Protein AF-A0A966SWI1-F1 (afdb_monomer_lite)

Secondary structure (DSSP, 8-state):
-HHHHS-SSTTHHHHHHHHHHHHHHHHHH--EEEEEEEEE---TT-SS-SEEEEEEEETTS-EEEEEEE--SSPPPP----EEEE-SSEEEEEEPTTSTT-EEEEEEETT--EEEEEEEEPTT-TT-SSHHHHHHHHHHHHHHT---SS-HHHHHHHHHHHHHHHHHHHHTS-EEHHHH-SS---SSPPPPP--TTSSSSSTTEEEEEE--

pLDDT: mean 85.42, std 14.5, range [45.06, 98.56]

Structure (mmCIF, N/CA/C/O backbone):
data_AF-A0A966SWI1-F1
#
_entry.id   AF-A0A966SWI1-F1
#
loop_
_atom_site.group_PDB
_atom_site.id
_atom_site.type_symbol
_atom_site.label_atom_id
_atom_site.label_alt_id
_atom_site.label_comp_id
_atom_site.label_asym_id
_atom_site.label_entity_id
_atom_site.label_seq_id
_atom_site.pdbx_PDB_ins_code
_atom_site.Cartn_x
_atom_site.Cartn_y
_atom_site.Cartn_z
_atom_site.occupancy
_atom_site.B_iso_or_equiv
_atom_site.auth_seq_id
_atom_site.auth_comp_id
_atom_site.auth_asym_id
_atom_site.auth_atom_id
_atom_site.pdbx_PDB_model_num
ATOM 1 N N . THR A 1 1 ? 19.853 1.566 0.593 1.00 66.88 1 THR A N 1
ATOM 2 C CA . THR A 1 1 ? 20.837 0.777 1.381 1.00 66.88 1 THR A CA 1
ATOM 3 C C . THR A 1 1 ? 21.158 -0.497 0.617 1.00 66.88 1 THR A C 1
ATOM 5 O O . THR A 1 1 ? 20.241 -1.017 -0.008 1.00 66.88 1 THR A O 1
ATOM 8 N N . PRO A 1 2 ? 22.396 -1.029 0.652 1.00 79.38 2 PRO A N 1
ATOM 9 C CA . PRO A 1 2 ? 22.799 -2.150 -0.213 1.00 79.38 2 PRO A CA 1
ATOM 10 C C . PRO A 1 2 ? 21.894 -3.391 -0.132 1.00 79.38 2 PRO A C 1
ATOM 12 O O . PRO A 1 2 ? 21.546 -3.964 -1.158 1.00 79.38 2 PRO A O 1
ATOM 15 N N . TRP A 1 3 ? 21.415 -3.744 1.066 1.00 80.50 3 TRP A N 1
ATOM 16 C CA . TRP A 1 3 ? 20.524 -4.896 1.269 1.00 80.50 3 TRP A CA 1
ATOM 17 C C . TRP A 1 3 ? 19.149 -4.770 0.583 1.00 80.50 3 TRP A C 1
ATOM 19 O O . TRP A 1 3 ? 18.500 -5.781 0.343 1.00 80.50 3 TRP A O 1
ATOM 29 N N . ARG A 1 4 ? 18.697 -3.550 0.252 1.00 79.00 4 ARG A N 1
ATOM 30 C CA . ARG A 1 4 ? 17.456 -3.317 -0.516 1.00 79.00 4 ARG A CA 1
ATOM 31 C C . ARG A 1 4 ? 17.665 -3.471 -2.017 1.00 79.00 4 ARG A C 1
ATOM 33 O O . ARG A 1 4 ? 16.735 -3.823 -2.732 1.00 79.00 4 ARG A O 1
ATOM 40 N N . HIS A 1 5 ? 18.881 -3.182 -2.482 1.00 83.38 5 HIS A N 1
ATOM 41 C CA . HIS A 1 5 ? 19.238 -3.294 -3.892 1.00 83.38 5 HIS A CA 1
ATOM 42 C C . HIS A 1 5 ? 19.501 -4.755 -4.253 1.00 83.38 5 HIS A C 1
ATOM 44 O O . HIS A 1 5 ? 19.150 -5.176 -5.342 1.00 83.38 5 HIS A O 1
ATOM 50 N N . GLN A 1 6 ? 20.058 -5.543 -3.332 1.00 87.88 6 GLN A N 1
ATOM 51 C CA . GLN A 1 6 ? 20.309 -6.975 -3.506 1.00 87.88 6 GLN A CA 1
ATOM 52 C C . GLN A 1 6 ? 19.567 -7.764 -2.413 1.00 87.88 6 GLN A C 1
ATOM 54 O O . GLN A 1 6 ? 20.184 -8.203 -1.438 1.00 87.88 6 GLN A O 1
ATOM 59 N N . PRO A 1 7 ? 18.229 -7.868 -2.506 1.00 85.56 7 PRO A N 1
ATOM 60 C CA . PRO A 1 7 ? 17.412 -8.451 -1.452 1.00 85.56 7 PRO A CA 1
ATOM 61 C C . PRO A 1 7 ? 17.544 -9.977 -1.419 1.00 85.56 7 PRO A C 1
ATOM 63 O O . PRO A 1 7 ? 17.474 -10.648 -2.443 1.00 85.56 7 PRO A O 1
ATOM 66 N N . GLY A 1 8 ? 17.635 -10.545 -0.215 1.00 87.38 8 GLY A N 1
ATOM 67 C CA . GLY A 1 8 ? 17.524 -11.994 0.008 1.00 87.38 8 GLY A CA 1
ATOM 68 C C . GLY A 1 8 ? 16.079 -12.515 0.011 1.00 87.38 8 GLY A C 1
ATOM 69 O O . GLY A 1 8 ? 15.831 -13.620 0.482 1.00 87.38 8 GLY A O 1
ATOM 70 N N . TYR A 1 9 ? 15.116 -11.707 -0.439 1.00 89.50 9 TYR A N 1
ATOM 71 C CA . TYR A 1 9 ? 13.683 -11.996 -0.406 1.00 89.50 9 TYR A CA 1
ATOM 72 C C . TYR A 1 9 ? 12.992 -11.473 -1.673 1.00 89.50 9 TYR A C 1
ATOM 74 O O . TYR A 1 9 ? 13.450 -10.520 -2.308 1.00 89.50 9 TYR A O 1
ATOM 82 N N . ARG A 1 10 ? 11.863 -12.091 -2.041 1.00 92.12 10 ARG A N 1
ATOM 83 C CA . ARG A 1 10 ? 11.085 -11.719 -3.233 1.00 92.12 10 ARG A CA 1
ATOM 84 C C . ARG A 1 10 ? 10.483 -10.319 -3.083 1.00 92.12 10 ARG A C 1
ATOM 86 O O . ARG A 1 10 ? 9.958 -9.971 -2.034 1.00 92.12 10 ARG A O 1
ATOM 93 N N . GLY A 1 11 ? 10.542 -9.535 -4.157 1.00 90.69 11 GLY A N 1
ATOM 94 C CA . GLY A 1 11 ? 9.946 -8.200 -4.252 1.00 90.69 11 GLY A CA 1
ATOM 95 C C . GLY A 1 11 ? 10.860 -7.042 -3.854 1.00 90.69 11 GLY A C 1
ATOM 96 O O . GLY A 1 11 ? 10.653 -5.938 -4.348 1.00 90.69 11 GLY A O 1
ATOM 97 N N . GLY A 1 12 ? 11.907 -7.271 -3.054 1.00 91.88 12 GLY A N 1
ATOM 98 C CA . GLY A 1 12 ? 12.943 -6.265 -2.799 1.00 91.88 12 GLY A CA 1
ATOM 99 C C . GLY A 1 12 ? 12.398 -4.893 -2.403 1.00 91.88 12 GLY A C 1
ATOM 100 O O . GLY A 1 12 ? 11.501 -4.789 -1.569 1.00 91.88 12 GLY A O 1
ATOM 101 N N . THR A 1 13 ? 12.896 -3.839 -3.059 1.00 90.25 13 THR A N 1
ATOM 102 C CA . THR A 1 13 ? 12.445 -2.455 -2.829 1.00 90.25 13 THR A CA 1
ATOM 103 C C . THR A 1 13 ? 10.938 -2.264 -3.027 1.00 90.25 13 THR A C 1
ATOM 105 O O . THR A 1 13 ? 10.337 -1.408 -2.383 1.00 90.25 13 THR A O 1
ATOM 108 N N . HIS A 1 14 ? 10.309 -3.050 -3.907 1.00 93.69 14 HIS A N 1
ATOM 109 C CA . HIS A 1 14 ? 8.875 -2.950 -4.155 1.00 93.69 14 HIS A CA 1
ATOM 110 C C . HIS A 1 14 ? 8.058 -3.535 -3.010 1.00 93.69 14 HIS A C 1
ATOM 112 O O . HIS A 1 14 ? 6.983 -3.026 -2.720 1.00 93.69 14 HIS A O 1
ATOM 118 N N . LEU A 1 15 ? 8.568 -4.559 -2.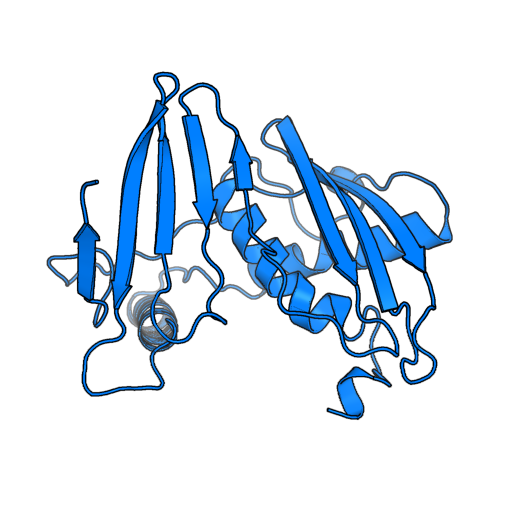327 1.00 93.69 15 LEU A N 1
ATOM 119 C CA . LEU A 1 15 ? 7.941 -5.052 -1.107 1.00 93.69 15 LEU A CA 1
ATOM 120 C C . LEU A 1 15 ? 8.202 -4.100 0.071 1.00 93.69 15 LEU A C 1
ATOM 122 O O . LEU A 1 15 ? 7.274 -3.809 0.811 1.00 93.69 15 LEU A O 1
ATOM 126 N N . ASP A 1 16 ? 9.422 -3.570 0.208 1.00 90.88 16 ASP A N 1
ATOM 127 C CA . ASP A 1 16 ? 9.798 -2.619 1.272 1.00 90.88 16 ASP A CA 1
ATOM 128 C C . ASP A 1 16 ? 8.983 -1.317 1.207 1.00 90.88 16 ASP A C 1
ATOM 130 O O . ASP A 1 16 ? 8.336 -0.943 2.178 1.00 90.88 16 ASP A O 1
ATOM 134 N N . GLY A 1 17 ? 8.956 -0.637 0.057 1.00 88.88 17 GLY A N 1
ATOM 135 C CA . GLY A 1 17 ? 8.202 0.611 -0.097 1.00 88.88 17 GLY A CA 1
ATOM 136 C C . GLY A 1 17 ? 6.722 0.392 -0.417 1.00 88.88 17 GLY A C 1
ATOM 137 O O . GLY A 1 17 ? 5.848 1.081 0.113 1.00 88.88 17 GLY A O 1
ATOM 138 N N . GLY A 1 18 ? 6.418 -0.574 -1.287 1.00 92.56 18 GLY A N 1
ATOM 139 C CA . GLY A 1 18 ? 5.060 -0.806 -1.775 1.00 92.56 18 GLY A CA 1
ATOM 140 C C . GLY A 1 18 ? 4.102 -1.295 -0.699 1.00 92.56 18 GLY A C 1
ATOM 141 O O . GLY A 1 18 ? 2.915 -0.989 -0.789 1.00 92.56 18 GLY A O 1
ATOM 142 N N . ILE A 1 19 ? 4.587 -1.979 0.346 1.00 94.12 19 ILE A N 1
ATOM 143 C CA . ILE A 1 19 ? 3.724 -2.460 1.435 1.00 94.12 19 ILE A CA 1
ATOM 144 C C . ILE A 1 19 ? 3.033 -1.305 2.165 1.00 94.12 19 ILE A C 1
ATOM 146 O O . ILE A 1 19 ? 1.868 -1.428 2.532 1.00 94.12 19 ILE A O 1
ATOM 150 N N . HIS A 1 20 ? 3.702 -0.159 2.308 1.00 91.62 20 HIS A N 1
ATOM 151 C CA . HIS A 1 20 ? 3.126 1.029 2.936 1.00 91.62 20 HIS A CA 1
ATOM 152 C C . HIS A 1 20 ? 2.020 1.643 2.076 1.00 91.62 20 HIS A C 1
ATOM 154 O O . HIS A 1 20 ? 0.975 2.032 2.596 1.00 91.62 20 HIS A O 1
ATOM 160 N N . MET A 1 21 ? 2.220 1.689 0.755 1.00 91.56 21 MET A N 1
ATOM 161 C CA . MET A 1 21 ? 1.190 2.173 -0.164 1.00 91.56 21 MET A CA 1
ATOM 162 C C . MET A 1 21 ? 0.005 1.207 -0.225 1.00 91.56 21 MET A C 1
ATOM 164 O O . MET A 1 21 ? -1.141 1.644 -0.206 1.00 91.56 21 MET A O 1
ATOM 168 N N . MET A 1 22 ? 0.264 -0.103 -0.224 1.00 95.31 22 MET A N 1
ATOM 169 C CA . MET A 1 22 ? -0.790 -1.112 -0.180 1.00 95.31 22 MET A CA 1
ATOM 170 C C . MET A 1 22 ? -1.580 -1.045 1.131 1.00 95.31 22 MET A C 1
ATOM 172 O O . MET A 1 22 ? -2.804 -1.114 1.101 1.00 95.31 22 MET A O 1
ATOM 176 N N . ALA A 1 23 ? -0.913 -0.817 2.265 1.00 93.62 23 ALA A N 1
ATOM 177 C CA . ALA A 1 23 ? -1.579 -0.582 3.543 1.00 93.62 23 ALA A CA 1
ATOM 178 C C . ALA A 1 23 ? -2.482 0.660 3.500 1.00 93.62 23 ALA A C 1
ATOM 180 O O . ALA A 1 23 ? -3.628 0.589 3.935 1.00 93.62 23 ALA A O 1
ATOM 181 N N . ALA A 1 24 ? -2.008 1.771 2.924 1.00 91.56 24 ALA A N 1
ATOM 182 C CA . ALA A 1 24 ? -2.809 2.984 2.761 1.00 91.56 24 ALA A CA 1
ATOM 183 C C . ALA A 1 24 ? -4.016 2.767 1.830 1.00 91.56 24 ALA A C 1
ATOM 185 O O . ALA A 1 24 ? -5.124 3.198 2.139 1.00 91.56 24 ALA A O 1
ATOM 186 N N . MET A 1 25 ? -3.827 2.059 0.713 1.00 94.19 25 MET A N 1
ATOM 187 C CA . MET A 1 25 ? -4.921 1.705 -0.193 1.00 94.19 25 MET A CA 1
ATOM 188 C C . MET A 1 25 ? -5.942 0.794 0.494 1.00 94.19 25 MET A C 1
ATOM 190 O O . MET A 1 25 ? -7.133 1.077 0.426 1.00 94.19 25 MET A O 1
ATOM 194 N N . ARG A 1 26 ? -5.504 -0.252 1.206 1.00 95.12 26 ARG A N 1
ATOM 195 C CA . ARG A 1 26 ? -6.397 -1.180 1.922 1.00 95.12 26 ARG A CA 1
ATOM 196 C C . ARG A 1 26 ? -7.137 -0.526 3.086 1.00 95.12 26 ARG A C 1
ATOM 198 O O . ARG A 1 26 ? -8.301 -0.842 3.333 1.00 95.12 26 ARG A O 1
ATOM 205 N N . LEU A 1 27 ? -6.491 0.420 3.767 1.00 92.75 27 LEU A N 1
ATOM 206 C CA . LEU A 1 27 ? -7.123 1.255 4.787 1.00 92.75 27 LEU A CA 1
ATOM 207 C C . LEU A 1 27 ? -8.315 2.035 4.226 1.00 92.75 27 LEU A C 1
ATOM 209 O O . LEU A 1 27 ? -9.298 2.212 4.930 1.00 92.75 27 LEU A O 1
ATOM 213 N N . LEU A 1 28 ? -8.250 2.484 2.973 1.00 91.94 28 LEU A N 1
ATOM 214 C CA . LEU A 1 28 ? -9.289 3.329 2.381 1.00 91.94 28 LEU A CA 1
ATOM 215 C C . LEU A 1 28 ? -10.297 2.550 1.524 1.00 91.94 28 LEU A C 1
ATOM 217 O O . LEU A 1 28 ? -11.454 2.946 1.440 1.00 91.94 28 LEU A O 1
ATOM 221 N N . LEU A 1 29 ? -9.869 1.465 0.876 1.00 94.56 29 LEU A N 1
ATOM 222 C CA . LEU A 1 29 ? -10.609 0.818 -0.217 1.00 94.56 29 LEU A CA 1
ATOM 223 C C . LEU A 1 29 ? -10.986 -0.647 0.054 1.00 94.56 29 LEU A C 1
ATOM 225 O O . LEU A 1 29 ? -11.672 -1.254 -0.775 1.00 94.56 29 LEU A O 1
ATOM 229 N N . GLY A 1 30 ? -10.549 -1.216 1.182 1.00 94.69 30 GLY A N 1
ATOM 230 C CA . GLY A 1 30 ? -10.685 -2.643 1.490 1.00 94.69 30 GLY A CA 1
ATOM 231 C C . GLY A 1 30 ? -9.621 -3.503 0.808 1.00 94.69 30 GLY A C 1
ATOM 232 O O . GLY A 1 30 ? -8.634 -2.995 0.274 1.00 94.69 30 GLY A O 1
ATOM 233 N N . ASP A 1 31 ? -9.785 -4.823 0.834 1.00 97.31 31 ASP A N 1
ATOM 234 C CA . ASP A 1 31 ? -8.771 -5.731 0.302 1.00 97.31 31 ASP A CA 1
ATOM 235 C C . ASP A 1 31 ? -8.722 -5.736 -1.225 1.00 97.31 31 ASP A C 1
ATOM 237 O O . ASP A 1 31 ? -9.733 -5.611 -1.920 1.00 97.31 31 ASP A O 1
ATOM 241 N N . VAL A 1 32 ? -7.518 -5.938 -1.761 1.00 98.00 32 VAL A N 1
ATOM 242 C CA . VAL A 1 32 ? -7.337 -6.213 -3.185 1.00 98.00 32 VAL A CA 1
ATOM 243 C C . VAL A 1 32 ? -7.832 -7.626 -3.466 1.00 98.00 32 VAL A C 1
ATOM 245 O O . VAL A 1 32 ? -7.439 -8.581 -2.803 1.00 98.00 32 VAL A O 1
ATOM 248 N N . ALA A 1 33 ? -8.679 -7.756 -4.475 1.00 98.12 33 ALA A N 1
ATOM 249 C CA . ALA A 1 33 ? -9.260 -9.016 -4.896 1.00 98.12 33 ALA A CA 1
ATOM 250 C C . ALA A 1 33 ? -8.645 -9.556 -6.192 1.00 98.12 33 ALA A C 1
ATOM 252 O O . ALA A 1 33 ? -8.628 -10.763 -6.382 1.00 98.12 33 ALA A O 1
ATOM 253 N N . LYS A 1 34 ? -8.130 -8.699 -7.081 1.00 98.44 34 LYS A N 1
ATOM 254 C CA . LYS A 1 34 ? -7.357 -9.130 -8.255 1.00 98.44 34 LYS A CA 1
ATOM 255 C C . LYS A 1 34 ? -6.190 -8.201 -8.534 1.00 98.44 34 LYS A C 1
ATOM 257 O O . LYS A 1 34 ? -6.286 -6.996 -8.292 1.00 98.44 34 LYS A O 1
ATOM 262 N N . VAL A 1 35 ? -5.130 -8.762 -9.106 1.00 98.50 35 VAL A N 1
ATOM 263 C CA . VAL A 1 35 ? -3.953 -8.016 -9.559 1.00 98.50 35 VAL A CA 1
ATOM 264 C C . VAL A 1 35 ? -3.570 -8.394 -10.984 1.00 98.50 35 VAL A C 1
ATOM 266 O O . VAL A 1 35 ? -3.680 -9.553 -11.382 1.00 98.50 35 VAL A O 1
ATOM 269 N N . HIS A 1 36 ? -3.086 -7.410 -11.736 1.00 98.56 36 HIS A N 1
ATOM 270 C CA . HIS A 1 36 ? -2.394 -7.613 -13.004 1.00 98.56 36 HIS A CA 1
ATOM 271 C C . HIS A 1 36 ? -1.128 -6.757 -13.030 1.00 98.56 36 HIS A C 1
ATOM 273 O O . HIS A 1 36 ? -1.216 -5.528 -12.945 1.00 98.56 36 HIS A O 1
ATOM 279 N N . GLY A 1 37 ? 0.036 -7.394 -13.136 1.00 98.25 37 GLY A N 1
ATOM 280 C CA . GLY A 1 37 ? 1.331 -6.753 -12.966 1.00 98.25 37 GLY A CA 1
ATOM 281 C C . GLY A 1 37 ? 2.199 -6.707 -14.212 1.00 98.25 37 GLY A C 1
ATOM 282 O O . GLY A 1 37 ? 2.118 -7.559 -15.089 1.00 98.25 37 GLY A O 1
ATOM 283 N N . LEU A 1 38 ? 3.068 -5.700 -14.259 1.00 98.44 38 LEU A N 1
ATOM 284 C CA . LEU A 1 38 ? 4.159 -5.575 -15.219 1.00 98.44 38 LEU A CA 1
ATOM 285 C C . LEU A 1 38 ? 5.421 -5.114 -14.496 1.00 98.44 38 LEU A C 1
ATOM 287 O O . LEU A 1 38 ? 5.363 -4.284 -13.585 1.00 98.44 38 LEU A O 1
ATOM 291 N N . VAL A 1 39 ? 6.566 -5.626 -14.937 1.00 97.81 39 VAL A N 1
ATOM 292 C CA . VAL A 1 39 ? 7.872 -5.272 -14.383 1.00 97.81 39 VAL A CA 1
ATOM 293 C C . VAL A 1 39 ? 8.853 -4.853 -15.469 1.00 97.81 39 VAL A C 1
ATOM 295 O O . VAL A 1 39 ? 8.756 -5.281 -16.618 1.00 97.81 39 VAL A O 1
ATOM 298 N N . GLN A 1 40 ? 9.837 -4.041 -15.089 1.00 96.44 40 GLN A N 1
ATOM 299 C CA . GLN A 1 40 ? 10.998 -3.733 -15.921 1.00 96.44 40 GLN A CA 1
ATOM 300 C C . GLN A 1 40 ? 12.267 -3.704 -15.064 1.00 96.44 40 GLN A C 1
ATOM 302 O O . GLN A 1 40 ? 12.261 -3.240 -13.922 1.00 96.44 40 GLN A O 1
ATOM 307 N N . HIS A 1 41 ? 13.375 -4.159 -15.648 1.00 94.12 41 HIS A N 1
ATOM 308 C CA . HIS A 1 41 ? 14.720 -4.075 -15.079 1.00 94.12 41 HIS A CA 1
ATOM 309 C C . HIS A 1 41 ? 15.496 -2.940 -15.756 1.00 94.12 41 HIS A C 1
ATOM 311 O O . HIS A 1 41 ? 16.246 -3.160 -16.702 1.00 94.12 41 HIS A O 1
ATOM 317 N N . ALA A 1 42 ? 15.261 -1.710 -15.301 1.00 91.75 42 ALA A N 1
ATOM 318 C CA . ALA A 1 42 ? 15.889 -0.495 -15.832 1.00 91.75 42 ALA A CA 1
ATOM 319 C C . ALA A 1 42 ? 16.965 0.094 -14.901 1.00 91.75 42 ALA A C 1
ATOM 321 O O . ALA A 1 42 ? 17.476 1.180 -15.166 1.00 9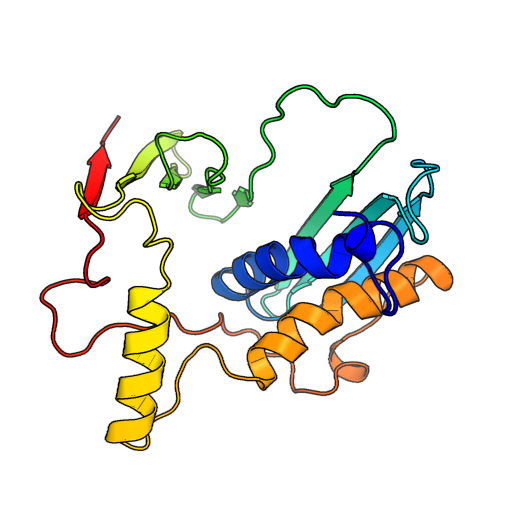1.75 42 ALA A O 1
ATOM 322 N N . ASN A 1 43 ? 17.271 -0.588 -13.794 1.00 93.19 43 ASN A N 1
ATOM 323 C CA . ASN A 1 43 ? 18.300 -0.194 -12.838 1.00 93.19 43 ASN A CA 1
ATOM 324 C C . ASN A 1 43 ? 19.291 -1.341 -12.655 1.00 93.19 43 ASN A C 1
ATOM 326 O O . ASN A 1 43 ? 18.928 -2.409 -12.163 1.00 93.19 43 ASN A O 1
ATOM 330 N N . SER A 1 44 ? 20.531 -1.115 -13.075 1.00 91.31 44 SER A N 1
ATOM 331 C CA . SER A 1 44 ? 21.610 -2.105 -13.070 1.00 91.31 44 SER A CA 1
ATOM 332 C C . SER A 1 44 ? 22.130 -2.433 -11.669 1.00 91.31 44 SER A C 1
ATOM 334 O O . SER A 1 44 ? 22.800 -3.447 -11.478 1.00 91.31 44 SER A O 1
ATOM 336 N N . GLN A 1 45 ? 21.814 -1.606 -10.671 1.00 89.75 45 GLN A N 1
ATOM 337 C CA . GLN A 1 45 ? 22.228 -1.818 -9.286 1.00 89.75 45 GLN A CA 1
ATOM 338 C C . GLN A 1 45 ? 21.263 -2.728 -8.514 1.00 89.75 45 GLN A C 1
ATOM 340 O O . GLN A 1 45 ? 21.610 -3.195 -7.424 1.00 89.75 45 GLN A O 1
ATOM 345 N N . MET A 1 46 ? 20.072 -2.996 -9.057 1.00 91.25 46 MET A N 1
ATOM 346 C CA . MET A 1 46 ? 19.021 -3.774 -8.406 1.00 91.25 46 MET A CA 1
ATOM 347 C C . MET A 1 46 ? 19.015 -5.241 -8.857 1.00 91.25 46 MET A C 1
ATOM 349 O O . MET A 1 46 ? 18.922 -5.551 -10.038 1.00 91.25 46 MET A O 1
ATOM 353 N N . GLY A 1 47 ? 19.040 -6.164 -7.896 1.00 89.56 47 GLY A N 1
ATOM 354 C CA . GLY A 1 47 ? 18.912 -7.614 -8.084 1.00 89.56 47 GLY A CA 1
ATOM 355 C C . GLY A 1 47 ? 17.473 -8.092 -8.313 1.00 89.56 47 GLY A C 1
ATOM 356 O O . GLY A 1 47 ? 17.197 -9.283 -8.233 1.00 89.56 47 GLY A O 1
ATOM 357 N N . GLY A 1 48 ? 16.547 -7.168 -8.567 1.00 91.38 48 GLY A N 1
ATOM 358 C CA . GLY A 1 48 ? 15.138 -7.416 -8.860 1.00 91.38 48 GLY A CA 1
ATOM 359 C C . GLY A 1 48 ? 14.612 -6.380 -9.856 1.00 91.38 48 GLY A C 1
ATOM 360 O O . GLY A 1 48 ? 15.393 -5.561 -10.351 1.00 91.38 48 GLY A O 1
ATOM 361 N N . PRO A 1 49 ? 13.311 -6.405 -10.189 1.00 94.75 49 PRO A N 1
ATOM 362 C CA . PRO A 1 49 ? 12.735 -5.377 -11.042 1.00 94.75 49 PRO A CA 1
ATOM 363 C C . PRO A 1 49 ? 12.879 -4.013 -10.370 1.00 94.75 49 PRO A C 1
ATOM 365 O O . PRO A 1 49 ? 12.797 -3.899 -9.148 1.00 94.75 49 PRO A O 1
ATOM 368 N N . SER A 1 50 ? 13.152 -2.994 -11.178 1.00 94.62 50 SER A N 1
ATOM 369 C CA . SER A 1 50 ? 13.289 -1.612 -10.715 1.00 94.62 50 SER A CA 1
ATOM 370 C C . SER A 1 50 ? 12.029 -0.793 -10.953 1.00 94.62 50 SER A C 1
ATOM 372 O O . SER A 1 50 ? 11.791 0.221 -10.295 1.00 94.62 50 SER A O 1
ATOM 374 N N . THR A 1 51 ? 11.214 -1.253 -11.896 1.00 95.75 51 THR A N 1
ATOM 375 C CA . THR A 1 51 ? 9.874 -0.757 -12.165 1.00 95.75 51 THR A CA 1
ATOM 376 C C . THR A 1 51 ? 8.887 -1.866 -11.886 1.00 95.75 51 THR A C 1
ATOM 378 O O . THR A 1 51 ? 9.065 -2.988 -12.367 1.00 95.75 51 THR A O 1
ATOM 381 N N . PHE A 1 52 ? 7.828 -1.523 -11.168 1.00 97.44 52 PHE A N 1
ATOM 382 C CA . PHE A 1 52 ? 6.713 -2.412 -10.914 1.00 97.44 52 PHE A CA 1
ATOM 383 C C . PHE A 1 52 ? 5.417 -1.623 -10.991 1.00 97.44 52 PHE A C 1
ATOM 385 O O . PHE A 1 52 ? 5.251 -0.616 -10.299 1.00 97.44 52 PHE A O 1
ATOM 392 N N . VAL A 1 53 ? 4.521 -2.084 -11.856 1.00 97.75 53 VAL A N 1
ATOM 393 C CA . VAL A 1 53 ? 3.206 -1.492 -12.076 1.00 97.75 53 VAL A CA 1
ATOM 394 C C . VAL A 1 53 ? 2.155 -2.562 -11.846 1.00 97.75 53 VAL A C 1
ATOM 396 O O . VAL A 1 53 ? 2.291 -3.678 -12.340 1.00 97.75 53 VAL A O 1
ATOM 399 N N . LEU A 1 54 ? 1.101 -2.210 -11.119 1.00 98.44 54 LEU A N 1
ATOM 400 C CA . LEU A 1 54 ? -0.041 -3.060 -10.830 1.00 98.44 54 LEU A CA 1
ATOM 401 C C . LEU A 1 54 ? -1.331 -2.351 -11.201 1.00 98.44 54 LEU A C 1
ATOM 403 O O . LEU A 1 54 ? -1.576 -1.236 -10.751 1.00 98.44 54 LEU A O 1
ATOM 407 N N . ASN A 1 55 ? -2.191 -3.049 -11.931 1.00 98.50 55 ASN A N 1
ATOM 408 C CA . ASN A 1 55 ? -3.620 -2.771 -11.946 1.00 98.50 55 ASN A CA 1
ATOM 409 C C . ASN A 1 55 ? -4.281 -3.611 -10.853 1.00 98.50 55 ASN A C 1
ATOM 411 O O . ASN A 1 55 ? -3.979 -4.797 -10.707 1.00 98.50 55 ASN A O 1
ATOM 415 N N . LEU A 1 56 ? -5.162 -2.984 -10.080 1.00 98.50 56 LEU A N 1
ATOM 416 C CA . LEU A 1 56 ? -5.774 -3.549 -8.884 1.00 98.50 56 LEU A CA 1
ATOM 417 C C . LEU A 1 56 ? -7.294 -3.510 -9.030 1.00 98.50 56 LEU A C 1
ATOM 419 O O . LEU A 1 56 ? -7.852 -2.468 -9.376 1.00 98.50 56 LEU A O 1
ATOM 423 N N . ALA A 1 57 ? -7.963 -4.613 -8.708 1.00 98.25 57 ALA A N 1
ATOM 424 C CA . ALA A 1 57 ? -9.398 -4.623 -8.447 1.00 98.25 57 ALA A CA 1
ATOM 425 C C . ALA A 1 57 ? -9.621 -4.942 -6.971 1.00 98.25 57 ALA A C 1
ATOM 427 O O . ALA A 1 57 ? -9.151 -5.970 -6.486 1.00 98.25 57 ALA A O 1
ATOM 428 N N . PHE A 1 58 ? -10.330 -4.075 -6.261 1.00 98.06 58 PHE A N 1
ATOM 429 C CA . PHE A 1 58 ? -10.631 -4.217 -4.841 1.00 98.06 58 PHE A CA 1
ATOM 430 C C . PHE A 1 58 ? -11.931 -4.994 -4.631 1.00 98.06 58 PHE A C 1
ATOM 432 O O . PHE A 1 58 ? -12.824 -5.004 -5.480 1.00 98.06 58 PHE A O 1
ATOM 439 N N . ALA A 1 59 ? -12.062 -5.634 -3.472 1.00 96.94 59 ALA A N 1
ATOM 440 C CA . ALA A 1 59 ? -13.272 -6.344 -3.072 1.00 96.94 59 ALA A CA 1
ATOM 441 C C . ALA A 1 59 ? -14.483 -5.410 -2.914 1.00 96.94 59 ALA A C 1
ATOM 443 O O . ALA A 1 59 ? -15.615 -5.849 -3.102 1.00 96.94 59 ALA A O 1
ATOM 444 N N . SER A 1 60 ? -14.242 -4.120 -2.663 1.00 94.62 60 SER A N 1
ATOM 445 C CA . SER A 1 60 ? -15.252 -3.054 -2.682 1.00 94.62 60 SER A CA 1
ATOM 446 C C . SER A 1 60 ? -15.803 -2.731 -4.080 1.00 94.62 60 SER A C 1
ATOM 448 O O . SER A 1 60 ? -16.752 -1.963 -4.196 1.00 94.62 60 SER A O 1
ATOM 450 N N . GLY A 1 61 ? -15.215 -3.283 -5.149 1.00 95.81 61 GLY A N 1
ATOM 451 C CA . GLY A 1 61 ? -15.540 -2.948 -6.540 1.00 95.81 61 GLY A CA 1
ATOM 452 C C . GLY A 1 61 ? -14.729 -1.777 -7.105 1.00 95.81 61 GLY A C 1
ATOM 453 O O . GLY A 1 61 ? -14.816 -1.499 -8.299 1.00 95.81 61 GLY A O 1
ATOM 454 N N . THR A 1 62 ? -13.904 -1.125 -6.280 1.00 96.50 62 THR A N 1
ATOM 455 C CA . THR A 1 62 ? -12.989 -0.066 -6.729 1.00 96.50 62 THR A CA 1
ATOM 456 C C . THR A 1 62 ? -11.906 -0.646 -7.638 1.00 96.50 62 THR A C 1
ATOM 458 O O . THR A 1 62 ? -11.433 -1.763 -7.423 1.00 96.50 62 THR A O 1
ATOM 461 N N . VAL A 1 63 ? -11.466 0.120 -8.635 1.00 97.88 63 VAL A N 1
ATOM 462 C CA . VAL A 1 63 ? -10.276 -0.190 -9.438 1.00 97.88 63 VAL A CA 1
ATOM 463 C C . VAL A 1 63 ? -9.192 0.844 -9.173 1.00 97.88 63 VAL A C 1
ATOM 465 O O . VAL A 1 63 ? -9.484 2.013 -8.928 1.00 97.88 63 VAL A O 1
ATOM 468 N N . GLY A 1 64 ? -7.934 0.422 -9.211 1.00 96.44 64 GLY A N 1
ATOM 469 C CA . GLY A 1 64 ? -6.807 1.299 -8.926 1.00 96.44 64 GLY A CA 1
ATOM 470 C C . GLY A 1 64 ? -5.535 0.885 -9.645 1.00 96.44 64 GLY A C 1
ATOM 471 O O . GLY A 1 64 ? -5.463 -0.166 -10.284 1.00 96.44 64 GLY A O 1
ATOM 472 N N . ASN A 1 65 ? -4.516 1.729 -9.516 1.00 96.50 65 ASN A N 1
ATOM 473 C CA . ASN A 1 65 ? -3.176 1.453 -10.004 1.00 96.50 65 ASN A CA 1
ATOM 474 C C . ASN A 1 65 ? -2.147 1.759 -8.914 1.00 96.50 65 ASN A C 1
ATOM 476 O O . ASN A 1 65 ? -2.285 2.726 -8.164 1.00 96.50 65 ASN A O 1
ATOM 480 N N . TYR A 1 66 ? -1.106 0.939 -8.862 1.00 95.94 66 TYR A N 1
ATOM 481 C CA . TYR A 1 66 ? 0.117 1.208 -8.123 1.00 95.94 66 TYR A CA 1
ATOM 482 C C . TYR A 1 66 ? 1.285 1.190 -9.104 1.00 95.94 66 TYR A C 1
ATOM 484 O O . TYR A 1 66 ? 1.402 0.266 -9.903 1.00 95.94 66 TYR A O 1
ATOM 492 N N . SER A 1 67 ? 2.158 2.189 -9.026 1.00 95.00 67 SER A N 1
ATOM 493 C CA . SER A 1 67 ? 3.379 2.257 -9.825 1.00 95.00 67 SER A CA 1
ATOM 494 C C . SER A 1 67 ? 4.531 2.712 -8.945 1.00 95.00 67 SER A C 1
ATOM 496 O O . SER A 1 67 ? 4.414 3.706 -8.231 1.00 95.00 67 SER A O 1
ATOM 498 N N . ALA A 1 68 ? 5.649 1.999 -9.013 1.00 93.00 68 ALA A N 1
ATOM 499 C CA . ALA A 1 68 ? 6.896 2.414 -8.389 1.00 93.00 68 ALA A CA 1
ATOM 500 C C . ALA A 1 68 ? 8.054 2.196 -9.358 1.00 93.00 68 ALA A C 1
ATOM 502 O O . ALA A 1 68 ? 8.193 1.117 -9.935 1.00 93.00 68 ALA A O 1
ATOM 503 N N . ILE A 1 69 ? 8.875 3.230 -9.528 1.00 92.94 69 ILE A N 1
ATOM 504 C CA . ILE A 1 69 ? 9.928 3.291 -10.541 1.00 92.94 69 ILE A CA 1
ATOM 505 C C . ILE A 1 69 ? 11.204 3.793 -9.868 1.00 92.94 69 ILE A C 1
ATOM 507 O O . ILE A 1 69 ? 11.227 4.883 -9.305 1.00 92.94 69 ILE A O 1
ATOM 511 N N . HIS A 1 70 ? 12.266 2.997 -9.937 1.00 91.19 70 HIS A N 1
ATOM 512 C CA . HIS A 1 70 ? 13.564 3.292 -9.331 1.00 91.19 70 HIS A CA 1
ATOM 513 C C . HIS A 1 70 ? 14.652 3.222 -10.410 1.00 91.19 70 HIS A C 1
ATOM 515 O O . HIS A 1 70 ? 15.379 2.233 -10.475 1.00 91.19 70 HIS A O 1
ATOM 521 N N . PRO A 1 71 ? 14.747 4.197 -11.328 1.00 90.88 71 PRO A N 1
ATOM 522 C CA . PRO A 1 71 ? 15.692 4.123 -12.439 1.00 90.88 71 PRO A CA 1
ATOM 523 C C . PRO A 1 71 ? 17.141 4.355 -11.973 1.00 90.88 71 PRO A C 1
ATOM 525 O O . PRO A 1 71 ? 17.376 4.807 -10.856 1.00 90.88 71 PRO A O 1
ATOM 528 N N . ASP A 1 72 ? 18.118 4.069 -12.840 1.00 91.00 72 ASP A N 1
ATOM 529 C CA . ASP A 1 72 ? 19.549 4.339 -12.577 1.00 91.00 72 ASP A CA 1
ATOM 530 C C . ASP A 1 72 ? 19.904 5.838 -12.568 1.00 91.00 72 ASP A C 1
ATOM 532 O O . ASP A 1 72 ? 21.000 6.226 -12.159 1.00 91.00 72 ASP A O 1
ATOM 536 N N . ILE A 1 73 ? 18.999 6.691 -13.049 1.00 89.00 73 ILE A N 1
ATOM 537 C CA . ILE A 1 73 ? 19.211 8.135 -13.156 1.00 89.00 73 ILE A CA 1
ATOM 538 C C . ILE A 1 73 ? 18.640 8.880 -11.952 1.00 89.00 73 ILE A C 1
ATOM 540 O O . ILE A 1 73 ? 17.728 8.412 -11.272 1.00 89.00 73 ILE A O 1
ATOM 544 N N . VAL A 1 74 ? 19.135 10.098 -11.738 1.00 86.38 74 VAL A N 1
ATOM 545 C CA . VAL A 1 74 ? 18.521 11.035 -10.795 1.00 86.38 74 VAL A CA 1
ATOM 546 C C . VAL A 1 74 ? 17.128 11.400 -11.304 1.00 86.38 74 VAL A C 1
ATOM 548 O O . VAL A 1 74 ? 16.987 11.961 -12.391 1.00 86.38 74 VAL A O 1
ATOM 551 N N . VAL A 1 75 ? 16.110 11.088 -10.507 1.00 82.19 75 VAL A N 1
ATOM 552 C CA . VAL A 1 75 ? 14.722 11.468 -10.776 1.00 82.19 75 VAL A CA 1
ATOM 553 C C . VAL A 1 75 ? 14.474 12.835 -10.134 1.00 82.19 75 VAL A C 1
ATOM 555 O O . VAL A 1 75 ? 14.743 12.993 -8.939 1.00 82.19 75 VAL A O 1
ATOM 558 N N . PRO A 1 76 ? 14.011 13.845 -10.893 1.00 82.00 76 PRO A N 1
ATOM 559 C CA . PRO A 1 76 ? 13.547 15.098 -10.310 1.00 82.00 76 PRO A CA 1
ATOM 560 C C . PRO A 1 76 ? 12.422 14.843 -9.298 1.00 82.00 76 PRO A C 1
ATOM 562 O O . PRO A 1 76 ? 11.712 13.849 -9.436 1.00 82.00 76 PRO A O 1
ATOM 565 N N . PRO A 1 77 ? 12.208 15.732 -8.315 1.00 75.81 77 PRO A N 1
ATOM 566 C CA . PRO A 1 77 ? 11.041 15.635 -7.448 1.00 75.81 77 PRO A CA 1
ATOM 567 C C . PRO A 1 77 ? 9.765 15.535 -8.288 1.00 75.81 77 PRO A C 1
ATOM 569 O O . PRO A 1 77 ? 9.536 16.369 -9.167 1.00 75.81 77 PRO A O 1
ATOM 572 N N . ASP A 1 78 ? 8.960 14.511 -8.030 1.00 71.25 78 ASP A N 1
ATOM 573 C CA . ASP A 1 78 ? 7.665 14.325 -8.665 1.00 71.25 78 ASP A CA 1
ATOM 574 C C . ASP A 1 78 ? 6.527 14.543 -7.665 1.00 71.25 78 ASP A C 1
ATOM 576 O O . ASP A 1 78 ? 6.721 14.620 -6.450 1.00 71.25 78 ASP A O 1
ATOM 580 N N . ASP A 1 79 ? 5.320 14.676 -8.206 1.00 71.69 79 ASP A N 1
ATOM 581 C CA . ASP A 1 79 ? 4.095 14.787 -7.424 1.00 71.69 79 ASP A CA 1
ATOM 582 C C . ASP A 1 79 ? 3.457 13.402 -7.238 1.00 71.69 79 ASP A C 1
ATOM 584 O O . ASP A 1 79 ? 2.275 13.200 -7.523 1.00 71.69 79 ASP A O 1
ATOM 588 N N . THR A 1 80 ? 4.246 12.398 -6.836 1.00 72.12 80 THR A N 1
ATOM 589 C CA . THR A 1 80 ? 3.706 11.064 -6.546 1.00 72.12 80 THR A CA 1
ATOM 590 C C . THR A 1 80 ? 2.709 11.170 -5.401 1.00 72.12 80 THR A C 1
ATOM 592 O O . THR A 1 80 ? 3.106 11.364 -4.262 1.00 72.12 80 THR A O 1
ATOM 595 N N . ARG A 1 81 ? 1.410 11.013 -5.671 1.00 79.25 81 ARG A N 1
ATOM 596 C CA . ARG A 1 81 ? 0.350 11.069 -4.652 1.00 79.25 81 ARG A CA 1
ATOM 597 C C . ARG A 1 81 ? -0.598 9.889 -4.765 1.00 79.25 81 ARG A C 1
ATOM 599 O O . ARG A 1 81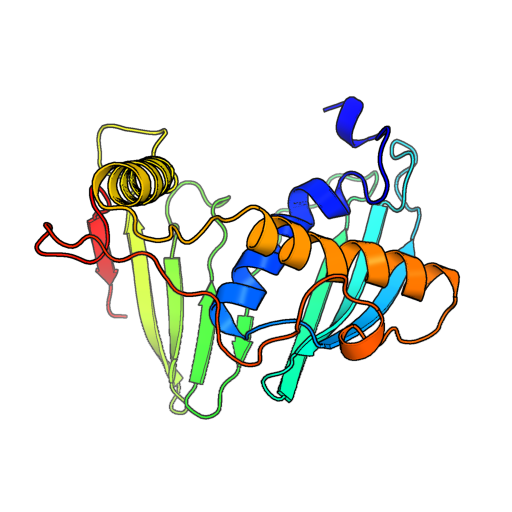 ? -0.898 9.430 -5.868 1.00 79.25 81 ARG A O 1
ATOM 606 N N . LEU A 1 82 ? -1.145 9.459 -3.629 1.00 89.06 82 LEU A N 1
ATOM 607 C CA . LEU A 1 82 ? -2.345 8.627 -3.641 1.00 89.06 82 LEU A CA 1
ATOM 608 C C . LEU A 1 82 ? -3.546 9.537 -3.909 1.00 89.06 82 LEU A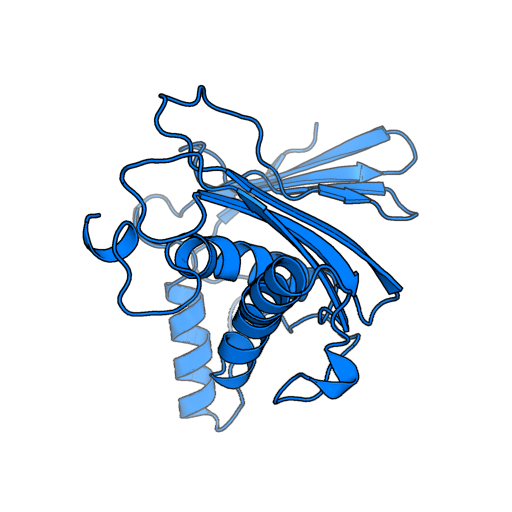 C 1
ATOM 610 O O . LEU A 1 82 ? -3.807 10.466 -3.145 1.00 89.06 82 LEU A O 1
ATOM 614 N N . ARG A 1 83 ? -4.257 9.272 -5.005 1.00 92.75 83 ARG A N 1
ATOM 615 C CA . ARG A 1 83 ? -5.459 10.007 -5.404 1.00 92.75 83 ARG A CA 1
ATOM 616 C C . ARG A 1 83 ? -6.649 9.065 -5.431 1.00 92.75 83 ARG A C 1
ATOM 618 O O . ARG A 1 83 ? -6.566 7.989 -6.019 1.00 92.75 83 ARG A O 1
ATOM 625 N N . LEU A 1 84 ? -7.737 9.491 -4.811 1.00 94.44 84 LEU A N 1
ATOM 626 C CA . LEU A 1 84 ? -9.007 8.789 -4.760 1.00 94.44 84 LEU A CA 1
ATOM 627 C C . LEU A 1 84 ? -10.058 9.612 -5.495 1.00 94.44 84 LEU A C 1
ATOM 629 O O . LEU A 1 84 ? -10.123 10.833 -5.344 1.00 94.44 84 LEU A O 1
ATOM 633 N N . PHE A 1 85 ? -10.890 8.922 -6.265 1.00 94.81 85 PHE A N 1
ATOM 634 C CA . PHE A 1 85 ? -11.993 9.502 -7.016 1.00 94.81 85 PHE A CA 1
ATOM 635 C C . PHE A 1 85 ? -13.267 8.789 -6.581 1.00 94.81 85 PHE A C 1
ATOM 637 O O . PHE A 1 85 ? -13.400 7.583 -6.784 1.00 94.81 85 PHE A O 1
ATOM 644 N N . GLY A 1 86 ? -14.159 9.531 -5.937 1.00 94.50 86 GLY A N 1
ATOM 645 C CA . GLY A 1 86 ? -15.483 9.077 -5.538 1.00 94.50 86 GLY A CA 1
ATOM 646 C C . GLY A 1 86 ? -16.575 9.794 -6.324 1.00 94.50 86 GLY A C 1
ATOM 647 O O . GLY A 1 86 ? -16.317 10.669 -7.149 1.00 94.50 86 GLY A O 1
ATOM 648 N N . ASP A 1 87 ? -17.816 9.431 -6.034 1.00 93.75 87 ASP A N 1
ATOM 649 C CA . ASP A 1 87 ? -19.017 10.084 -6.557 1.00 93.75 87 ASP A CA 1
ATOM 650 C C . ASP A 1 87 ? -19.224 11.496 -5.982 1.00 93.75 87 ASP A C 1
ATOM 652 O O . ASP A 1 87 ? -19.688 12.393 -6.683 1.00 93.75 87 ASP A O 1
ATOM 656 N N . ALA A 1 88 ? -18.844 11.706 -4.720 1.00 94.56 88 ALA A N 1
ATOM 657 C CA . ALA A 1 88 ? -18.988 12.977 -4.017 1.00 94.56 88 ALA A CA 1
ATOM 658 C C . ALA A 1 88 ? -17.809 13.944 -4.217 1.00 94.56 88 ALA A C 1
ATOM 660 O O . ALA A 1 88 ? -17.909 15.114 -3.840 1.00 94.56 88 ALA A O 1
ATOM 661 N N . GLY A 1 89 ? -16.689 13.482 -4.779 1.00 95.12 89 GLY A N 1
ATOM 662 C CA . GLY A 1 89 ? -15.487 14.297 -4.894 1.00 95.12 89 GLY A CA 1
ATOM 663 C C . GLY A 1 89 ? -14.197 13.506 -5.077 1.00 95.12 89 GLY A C 1
ATOM 664 O O . GLY A 1 89 ? -14.195 12.305 -5.345 1.00 95.12 89 GLY A O 1
ATOM 665 N N . THR A 1 90 ? -13.075 14.195 -4.911 1.00 95.50 90 THR A N 1
ATOM 666 C CA . THR A 1 90 ? -11.731 13.622 -4.980 1.00 95.50 90 THR A CA 1
ATOM 667 C C . THR A 1 90 ? -10.970 13.875 -3.691 1.00 95.50 90 THR A C 1
ATOM 669 O O . THR A 1 90 ? -11.183 14.884 -3.023 1.00 95.50 90 THR A O 1
ATOM 672 N N . MET A 1 91 ? -10.068 12.960 -3.346 1.00 93.62 91 MET A N 1
ATOM 673 C CA . MET A 1 91 ? -9.133 13.125 -2.240 1.00 93.62 91 MET A CA 1
ATOM 674 C C . MET A 1 91 ? -7.717 12.876 -2.736 1.00 93.62 91 MET A C 1
ATOM 676 O O . MET A 1 91 ? -7.461 11.921 -3.465 1.00 93.62 91 MET A O 1
ATOM 680 N N . THR A 1 92 ? -6.785 13.715 -2.315 1.00 91.00 92 THR A N 1
ATOM 681 C CA . THR A 1 92 ? -5.369 13.589 -2.635 1.00 91.00 92 THR A CA 1
ATOM 682 C C . THR A 1 92 ? -4.574 13.565 -1.342 1.00 91.00 92 THR A C 1
ATOM 684 O O . THR A 1 92 ? -4.607 14.530 -0.586 1.00 91.00 92 THR A O 1
ATOM 687 N N . LEU A 1 93 ? -3.854 12.474 -1.076 1.00 86.25 93 LEU A N 1
ATOM 688 C CA . LEU A 1 93 ? -2.952 12.391 0.070 1.00 86.25 93 LEU A CA 1
ATOM 689 C C . LEU A 1 93 ? -1.588 12.960 -0.320 1.00 86.25 93 LEU A C 1
ATOM 691 O O . LEU A 1 93 ? -0.965 12.504 -1.283 1.00 86.25 93 LEU A O 1
ATOM 695 N N . THR A 1 94 ? -1.114 13.928 0.458 1.00 71.94 94 THR A N 1
ATOM 696 C CA . THR A 1 94 ? 0.191 14.562 0.262 1.00 71.94 94 THR A CA 1
ATOM 697 C C . THR A 1 94 ? 1.275 13.724 0.953 1.00 71.94 94 THR A C 1
ATOM 699 O O . THR A 1 94 ? 1.177 13.481 2.162 1.00 71.94 94 THR A O 1
ATOM 702 N N . PRO A 1 95 ? 2.304 13.249 0.224 1.00 60.69 95 PRO A N 1
ATOM 703 C CA . PRO A 1 95 ? 3.332 12.379 0.779 1.00 60.69 95 PRO A CA 1
ATOM 704 C C . PRO A 1 95 ? 4.170 13.058 1.863 1.00 60.69 95 PRO A C 1
ATOM 706 O O . PRO A 1 95 ? 4.390 14.268 1.827 1.00 60.69 95 PRO A O 1
ATOM 709 N N . PRO A 1 96 ? 4.768 12.267 2.768 1.00 52.38 96 PRO A N 1
ATOM 710 C CA . PRO A 1 96 ? 5.572 12.768 3.880 1.00 52.38 96 PRO A CA 1
ATOM 711 C C . PRO A 1 96 ? 6.937 13.360 3.479 1.00 52.38 96 PRO A C 1
ATOM 713 O O . PRO A 1 96 ? 7.655 13.824 4.363 1.00 52.38 96 PRO A O 1
ATOM 716 N N . TYR A 1 97 ? 7.332 13.307 2.200 1.00 51.16 97 TYR A N 1
ATOM 717 C CA . TYR A 1 97 ? 8.650 13.771 1.739 1.00 51.16 97 TYR A CA 1
ATOM 718 C C . TYR A 1 97 ? 8.736 15.289 1.544 1.00 51.16 97 TYR A C 1
ATOM 720 O O . TYR A 1 97 ? 9.839 15.829 1.457 1.00 51.16 97 TYR A O 1
ATOM 728 N N . VAL A 1 98 ? 7.599 15.990 1.544 1.00 48.53 98 VAL A N 1
ATOM 729 C CA . VAL A 1 98 ? 7.579 17.447 1.690 1.00 48.53 98 VAL A CA 1
ATOM 730 C C . VAL A 1 98 ? 7.692 17.731 3.186 1.00 48.53 98 VAL A C 1
ATOM 732 O O . VAL A 1 98 ? 6.764 17.457 3.945 1.00 48.53 98 VAL A O 1
ATOM 735 N N . GLN A 1 99 ? 8.863 18.208 3.621 1.00 45.66 99 GLN A N 1
ATOM 736 C CA . GLN A 1 99 ? 9.289 18.284 5.030 1.00 45.66 99 GLN A CA 1
ATOM 737 C C . GLN A 1 99 ? 8.364 19.090 5.963 1.00 45.66 99 GLN A C 1
ATOM 739 O O . GLN A 1 99 ? 8.571 19.077 7.173 1.00 45.66 99 GLN A O 1
ATOM 744 N N . GLU A 1 100 ? 7.326 19.741 5.441 1.00 50.53 100 GLU A N 1
ATOM 745 C CA . GLU A 1 100 ? 6.523 20.710 6.183 1.00 50.53 100 GLU A CA 1
ATOM 746 C C . GLU A 1 100 ? 5.023 20.392 6.215 1.00 50.53 100 GLU A C 1
ATOM 748 O O . GLU A 1 100 ? 4.268 21.130 6.845 1.00 50.53 100 GLU A O 1
ATOM 753 N N . SER A 1 101 ? 4.529 19.333 5.555 1.00 54.25 101 SER A N 1
ATOM 754 C CA . SER A 1 101 ? 3.086 19.039 5.609 1.00 54.25 101 SER A CA 1
ATOM 755 C C . SER A 1 101 ? 2.723 17.607 5.206 1.00 54.25 101 SER A C 1
ATOM 757 O O . SER A 1 101 ? 2.673 17.264 4.028 1.00 54.25 101 SER A O 1
ATOM 759 N N . ARG A 1 102 ? 2.380 16.772 6.195 1.00 71.12 102 ARG A N 1
ATOM 760 C CA . ARG A 1 102 ? 1.541 15.585 5.960 1.00 71.12 102 ARG A CA 1
ATOM 761 C C . ARG A 1 102 ? 0.099 16.058 5.882 1.00 71.12 102 ARG A C 1
ATOM 763 O O . ARG A 1 102 ? -0.278 16.962 6.621 1.00 71.12 102 ARG A O 1
ATOM 770 N N . GLY A 1 103 ? -0.718 15.478 5.019 1.00 79.25 103 GLY A N 1
ATOM 771 C CA . GLY A 1 103 ? -2.097 15.928 4.920 1.00 79.25 103 GLY A CA 1
ATOM 772 C C . GLY A 1 103 ? -2.848 15.330 3.757 1.00 79.25 103 GLY A C 1
ATOM 773 O O . GLY A 1 103 ? -2.337 14.476 3.032 1.00 79.25 103 GLY A O 1
ATOM 774 N N . PHE A 1 104 ? -4.064 15.815 3.590 1.00 86.81 104 PHE A N 1
ATOM 775 C CA . PHE A 1 104 ? -4.896 15.467 2.460 1.00 86.81 104 PHE A CA 1
ATOM 776 C C . PHE A 1 104 ? -5.697 16.683 2.010 1.00 86.81 104 PHE A C 1
ATOM 778 O O . PHE A 1 104 ? -6.061 17.548 2.812 1.00 86.81 104 PHE A O 1
ATOM 785 N N . ASP A 1 105 ? -5.930 16.731 0.710 1.00 89.50 105 ASP A N 1
ATOM 786 C CA . ASP A 1 105 ? -6.772 17.712 0.043 1.00 89.50 105 ASP A CA 1
ATOM 787 C C . ASP A 1 105 ? -8.043 16.987 -0.408 1.00 89.50 105 ASP A C 1
ATOM 789 O O . ASP A 1 105 ? -7.951 15.904 -0.990 1.00 89.50 105 ASP A O 1
ATOM 793 N N . VAL A 1 106 ? -9.220 17.548 -0.132 1.00 92.81 106 VAL A N 1
ATOM 794 C CA . VAL A 1 106 ? -10.508 17.035 -0.624 1.00 92.81 106 VAL A CA 1
ATOM 795 C C . VAL A 1 106 ? -11.159 18.101 -1.477 1.00 92.81 106 VAL A C 1
ATOM 797 O O . VAL A 1 106 ? -11.268 19.245 -1.047 1.00 92.81 106 VAL A O 1
ATOM 800 N N . HIS A 1 107 ? -11.627 17.714 -2.656 1.00 94.06 107 HIS A N 1
ATOM 801 C CA . HIS A 1 107 ? -12.464 18.553 -3.502 1.00 94.06 107 HIS A CA 1
ATOM 802 C C . HIS A 1 107 ? -13.819 17.887 -3.679 1.00 94.06 107 HIS A C 1
ATOM 804 O O . HIS A 1 107 ? -13.863 16.727 -4.083 1.00 94.06 107 HIS A O 1
ATOM 810 N N . ASP A 1 108 ? -14.908 18.595 -3.399 1.00 94.38 108 ASP A N 1
ATOM 811 C CA . ASP A 1 108 ? -16.248 18.091 -3.694 1.00 94.38 108 ASP A CA 1
ATOM 812 C C . ASP A 1 108 ? -16.548 18.118 -5.208 1.00 94.38 108 ASP A C 1
ATOM 814 O O . ASP A 1 108 ? -15.783 18.654 -6.017 1.00 94.38 108 ASP A O 1
ATOM 818 N N . ALA A 1 109 ? -17.685 17.545 -5.607 1.00 91.88 109 ALA A N 1
ATOM 819 C CA . ALA A 1 109 ? -18.128 17.521 -7.003 1.00 91.88 109 ALA A CA 1
ATOM 820 C C . ALA A 1 109 ? -18.370 18.918 -7.624 1.00 91.88 109 ALA A C 1
ATOM 822 O O . ALA A 1 109 ? -18.424 19.038 -8.848 1.00 91.88 109 ALA A O 1
ATOM 823 N N . ASN A 1 110 ? -18.499 19.970 -6.809 1.00 90.56 110 ASN A N 1
ATOM 824 C CA . ASN A 1 110 ? -18.680 21.354 -7.254 1.00 90.56 110 ASN A CA 1
ATOM 825 C C . ASN A 1 110 ? -17.350 22.120 -7.358 1.00 90.56 110 ASN A C 1
ATOM 827 O O . ASN A 1 110 ? -17.343 23.291 -7.740 1.00 90.56 110 ASN A O 1
ATOM 831 N N . GLY A 1 111 ? -16.229 21.475 -7.024 1.00 84.88 111 GLY A N 1
ATOM 832 C CA . GLY A 1 111 ? -14.898 22.071 -7.027 1.00 84.88 111 GLY A CA 1
ATOM 833 C C . GLY A 1 111 ? -14.533 22.813 -5.738 1.00 84.88 111 GLY A C 1
ATOM 834 O O . GLY A 1 111 ? -13.461 23.418 -5.693 1.00 84.88 111 GLY A O 1
ATOM 835 N N . TYR A 1 112 ? -15.365 22.762 -4.690 1.00 91.38 112 TYR A N 1
ATOM 836 C CA . TYR A 1 112 ? -15.012 23.322 -3.385 1.00 91.38 112 TYR A CA 1
ATOM 837 C C . TYR A 1 112 ? -13.923 22.470 -2.729 1.00 91.38 112 TYR A C 1
ATOM 839 O O . TYR A 1 112 ? -14.083 21.258 -2.583 1.00 91.38 112 TYR A O 1
ATOM 847 N N . GLY A 1 113 ? -12.809 23.104 -2.360 1.00 91.44 113 GLY A N 1
ATOM 848 C CA . GLY A 1 113 ? -11.627 22.449 -1.807 1.00 91.44 113 GLY A CA 1
ATOM 849 C C . GLY A 1 113 ? -11.483 22.656 -0.302 1.00 91.44 113 GLY A C 1
ATOM 850 O O . GLY A 1 113 ? -11.769 23.727 0.221 1.00 91.44 113 GLY A O 1
ATOM 851 N N . GLN A 1 114 ? -10.996 21.642 0.402 1.00 89.06 114 GLN A N 1
ATOM 852 C CA . GLN A 1 114 ? -10.554 21.740 1.790 1.00 89.06 114 GLN A CA 1
ATOM 853 C C . GLN A 1 114 ? -9.218 21.023 1.959 1.00 89.06 114 GLN A C 1
ATOM 855 O O . GLN A 1 114 ? -8.963 20.000 1.325 1.00 89.06 114 GLN A O 1
ATOM 860 N N . SER A 1 115 ? -8.363 21.573 2.818 1.00 85.44 115 SER A N 1
ATOM 861 C CA . SER A 1 115 ? -7.023 21.058 3.079 1.00 85.44 115 SER A CA 1
ATOM 862 C C . SER A 1 115 ? -6.834 20.806 4.568 1.00 85.44 115 SER A C 1
ATOM 864 O O . SER A 1 115 ? -6.941 21.712 5.396 1.00 85.44 115 SER A O 1
ATOM 866 N N . TRP A 1 116 ? -6.466 19.578 4.915 1.00 83.75 116 TRP A N 1
ATOM 867 C CA . TRP A 1 116 ? -6.051 19.235 6.270 1.00 83.75 116 TRP A CA 1
ATOM 868 C C . TRP A 1 116 ? -4.560 18.989 6.277 1.00 83.75 116 TRP A C 1
ATOM 870 O O . TRP A 1 116 ? -4.028 18.298 5.401 1.00 83.75 116 TRP A O 1
ATOM 880 N N . ARG A 1 117 ? -3.882 19.567 7.264 1.00 78.31 117 ARG A N 1
ATOM 881 C CA . ARG A 1 117 ? -2.463 19.350 7.509 1.00 78.31 117 ARG A CA 1
ATOM 882 C C . ARG A 1 117 ? -2.289 18.780 8.906 1.00 78.31 117 ARG A C 1
ATOM 884 O O . ARG A 1 117 ? -2.876 19.250 9.874 1.00 78.31 117 ARG A O 1
ATOM 891 N N . VAL A 1 118 ? -1.484 17.736 8.992 1.00 71.81 118 VAL A N 1
ATOM 892 C CA . VAL A 1 118 ? -1.058 17.137 10.247 1.00 71.81 118 VAL A CA 1
ATOM 893 C C . VAL A 1 118 ? 0.332 17.674 10.524 1.00 71.81 118 VAL A C 1
ATOM 895 O O . VAL A 1 118 ? 1.295 17.333 9.826 1.00 71.81 118 VAL A O 1
ATOM 898 N N . SER A 1 119 ? 0.417 18.532 11.531 1.00 63.97 119 SER A N 1
ATOM 899 C CA . SER A 1 119 ? 1.695 18.993 12.049 1.00 63.97 119 SER A CA 1
ATOM 900 C C . SER A 1 119 ? 2.203 17.968 13.048 1.00 63.97 119 SER A C 1
ATOM 902 O O . SER A 1 119 ? 1.451 17.464 13.882 1.00 63.97 119 SER A O 1
ATOM 904 N N . ARG A 1 120 ? 3.496 17.644 12.970 1.00 63.41 120 ARG A N 1
ATOM 905 C CA . ARG A 1 120 ? 4.142 16.941 14.083 1.00 63.41 120 ARG A CA 1
ATOM 906 C C . ARG A 1 120 ? 4.116 17.878 15.283 1.00 63.41 120 ARG A C 1
ATOM 908 O O . ARG A 1 120 ? 4.360 19.074 15.113 1.00 63.41 120 ARG A O 1
ATOM 915 N N . HIS A 1 121 ? 3.836 17.347 16.467 1.00 55.09 121 HIS A N 1
ATOM 916 C CA . HIS A 1 121 ? 3.902 18.144 17.681 1.00 55.09 121 HIS A CA 1
ATOM 917 C C . HIS A 1 121 ? 5.293 18.785 17.805 1.00 55.09 121 HIS A C 1
ATOM 919 O O . HIS A 1 121 ? 6.321 18.130 17.593 1.00 55.09 121 HIS A O 1
ATOM 925 N N . SER A 1 122 ? 5.335 20.084 18.106 1.00 45.06 122 SER A N 1
ATOM 926 C CA . SER A 1 122 ? 6.574 20.851 18.222 1.00 45.06 122 SER A CA 1
ATOM 927 C C . SER A 1 122 ? 7.385 20.356 19.425 1.00 45.06 122 SER A C 1
ATOM 929 O O . SER A 1 122 ? 7.171 20.804 20.547 1.00 45.06 122 SER A O 1
ATOM 931 N N . GLY A 1 123 ? 8.297 19.408 19.205 1.00 53.94 123 GLY A N 1
ATOM 932 C CA . GLY A 1 123 ? 9.168 18.870 20.255 1.00 53.94 123 GLY A CA 1
ATOM 933 C C . GLY A 1 123 ? 9.622 17.430 20.037 1.00 53.94 123 GLY A C 1
ATOM 934 O O . GLY A 1 123 ? 10.686 17.070 20.535 1.00 53.94 123 GLY A O 1
ATOM 935 N N . ASP A 1 124 ? 8.885 16.636 19.253 1.00 55.97 124 ASP A N 1
ATOM 936 C CA . ASP A 1 124 ? 9.280 15.265 18.915 1.00 55.97 124 ASP A CA 1
ATOM 937 C C . ASP A 1 124 ? 9.371 15.076 17.389 1.00 55.97 124 ASP A C 1
ATOM 939 O O . ASP A 1 124 ? 8.371 14.804 16.715 1.00 55.97 124 ASP A O 1
ATOM 943 N N . PRO A 1 125 ? 10.570 15.224 16.794 1.00 56.03 125 PRO A N 1
ATOM 944 C CA . PRO A 1 125 ? 10.757 15.029 15.362 1.00 56.03 125 PRO A CA 1
ATOM 945 C C . PRO A 1 125 ? 10.533 13.572 14.919 1.00 56.03 125 PRO A C 1
ATOM 947 O O . PRO A 1 125 ? 10.540 13.319 13.711 1.00 56.03 125 PRO A O 1
ATOM 950 N N . LEU A 1 126 ? 10.336 12.621 15.840 1.00 54.41 126 LEU A N 1
ATOM 951 C CA . LEU A 1 126 ? 10.259 11.190 15.552 1.00 54.41 126 LEU A CA 1
ATOM 952 C C . LEU A 1 126 ? 8.834 10.628 15.499 1.00 54.41 126 LEU A C 1
ATOM 954 O O . LEU A 1 126 ? 8.670 9.550 14.923 1.00 54.41 126 LEU A O 1
ATOM 958 N N . ASP A 1 127 ? 7.806 11.313 16.015 1.00 65.31 127 ASP A N 1
ATOM 959 C CA . ASP A 1 127 ? 6.464 10.716 16.053 1.00 65.31 127 ASP A CA 1
ATOM 960 C C . ASP A 1 127 ? 5.749 10.786 14.692 1.00 65.31 127 ASP A C 1
ATOM 962 O O . ASP A 1 127 ? 5.074 11.746 14.318 1.00 65.31 127 ASP A O 1
ATOM 966 N N . GLY A 1 128 ? 5.962 9.738 13.896 1.00 69.69 128 GLY A N 1
ATOM 967 C CA . GLY A 1 128 ? 5.332 9.498 12.603 1.00 69.69 128 GLY A CA 1
ATOM 968 C C . GLY A 1 128 ? 4.041 8.682 12.677 1.00 69.69 128 GLY A C 1
ATOM 969 O O . GLY A 1 128 ? 3.659 8.145 11.638 1.00 69.69 128 GLY A O 1
ATOM 970 N N . GLY A 1 129 ? 3.418 8.577 13.857 1.00 78.06 129 GLY A N 1
ATOM 971 C CA . GLY A 1 129 ? 2.317 7.655 14.163 1.00 78.06 129 GLY A CA 1
ATOM 972 C C . GLY A 1 129 ? 2.740 6.470 15.041 1.00 78.06 129 GLY A C 1
ATOM 973 O O . GLY A 1 129 ? 1.892 5.673 15.437 1.00 78.06 129 GLY A O 1
ATOM 974 N N . TYR A 1 130 ? 4.029 6.368 15.381 1.00 81.56 130 TYR A N 1
ATOM 975 C CA . TYR A 1 130 ? 4.584 5.265 16.167 1.00 81.56 130 TYR A CA 1
ATOM 976 C C . TYR A 1 130 ? 4.059 5.248 17.601 1.00 81.56 130 TYR A C 1
ATOM 978 O O . TYR A 1 130 ? 3.848 4.175 18.160 1.00 81.56 130 TYR A O 1
ATOM 986 N N . VAL A 1 131 ? 3.827 6.415 18.213 1.00 81.31 131 VAL A N 1
ATOM 987 C CA . VAL A 1 131 ? 3.269 6.464 19.573 1.00 81.31 131 VAL A CA 1
ATOM 988 C C . VAL A 1 131 ? 1.878 5.834 19.595 1.00 81.31 131 VAL A C 1
ATOM 990 O O . VAL A 1 131 ? 1.592 5.010 20.460 1.00 81.31 131 VAL A O 1
ATOM 993 N N . ASN A 1 132 ? 1.038 6.155 18.609 1.00 82.50 132 ASN A N 1
ATOM 994 C CA . ASN A 1 132 ? -0.308 5.594 18.495 1.00 82.50 132 ASN A CA 1
ATOM 995 C C . ASN A 1 132 ? -0.288 4.086 18.199 1.00 82.50 132 ASN A C 1
ATOM 997 O O . ASN A 1 132 ? -1.088 3.353 18.770 1.00 82.50 132 ASN A O 1
ATOM 1001 N N . GLU A 1 133 ? 0.663 3.602 17.394 1.00 87.88 133 GLU A N 1
ATOM 1002 C CA . GLU A 1 133 ? 0.875 2.162 17.182 1.00 87.88 133 GLU A CA 1
ATOM 1003 C C . GLU A 1 133 ? 1.197 1.431 18.500 1.00 87.88 133 GLU A C 1
ATOM 1005 O O . GLU A 1 133 ? 0.602 0.396 18.812 1.00 87.88 133 GLU A O 1
ATOM 1010 N N . TRP A 1 134 ? 2.086 1.997 19.323 1.00 88.50 134 TRP A N 1
ATOM 1011 C CA . TRP A 1 134 ? 2.409 1.437 20.637 1.00 88.50 134 TRP A CA 1
ATOM 1012 C C . TRP A 1 134 ? 1.233 1.498 21.612 1.00 88.50 134 TRP A C 1
ATOM 1014 O O . TRP A 1 134 ? 1.015 0.545 22.363 1.00 88.50 134 TRP A O 1
ATOM 1024 N N . LEU A 1 135 ? 0.473 2.595 21.619 1.00 87.75 135 LEU A N 1
ATOM 1025 C CA . LEU A 1 135 ? -0.707 2.736 22.471 1.00 87.75 135 LEU A CA 1
ATOM 1026 C C . LEU A 1 135 ? -1.799 1.727 22.102 1.00 87.75 135 LEU A C 1
ATOM 1028 O O . LEU A 1 135 ? -2.373 1.128 23.015 1.00 87.75 135 LEU A O 1
ATOM 1032 N N . ASP A 1 136 ? -2.045 1.493 20.810 1.00 90.50 136 ASP A N 1
ATOM 1033 C CA . ASP A 1 136 ? -2.964 0.456 20.327 1.00 90.50 136 ASP A CA 1
ATOM 1034 C C . ASP A 1 136 ? -2.537 -0.922 20.844 1.00 90.50 136 ASP A C 1
ATOM 1036 O O . ASP A 1 136 ? -3.278 -1.590 21.572 1.00 90.50 136 ASP A O 1
ATOM 1040 N N . PHE A 1 137 ? -1.280 -1.293 20.591 1.00 92.88 137 PHE A N 1
ATOM 1041 C CA . PHE A 1 137 ? -0.743 -2.584 21.011 1.00 92.88 137 PHE A CA 1
ATOM 1042 C C . PHE A 1 137 ? -0.804 -2.787 22.534 1.00 92.88 137 PHE A C 1
ATOM 1044 O O . PHE A 1 137 ? -1.281 -3.817 23.016 1.00 92.88 137 PHE A O 1
ATOM 1051 N N . VAL A 1 138 ? -0.360 -1.804 23.323 1.00 91.69 138 VAL A N 1
ATOM 1052 C CA . VAL A 1 138 ? -0.383 -1.889 24.792 1.00 91.69 138 VAL A CA 1
ATOM 1053 C C . VAL A 1 138 ? -1.817 -1.963 25.322 1.00 91.69 138 VAL A C 1
ATOM 1055 O O . VAL A 1 138 ? -2.076 -2.706 26.273 1.00 91.69 138 VAL A O 1
ATOM 1058 N N . THR A 1 139 ? -2.755 -1.231 24.718 1.00 89.25 139 THR A N 1
ATOM 1059 C CA . THR A 1 139 ? -4.178 -1.284 25.089 1.00 89.25 139 THR A CA 1
ATOM 1060 C C . THR A 1 139 ? -4.751 -2.672 24.832 1.00 89.25 139 THR A C 1
ATOM 1062 O O . THR A 1 139 ? -5.377 -3.241 25.732 1.00 89.25 139 THR A O 1
ATOM 1065 N N . ALA A 1 140 ? -4.474 -3.257 23.666 1.00 92.31 140 ALA A N 1
ATOM 1066 C CA . ALA A 1 140 ? -4.879 -4.618 23.332 1.00 92.31 140 ALA A CA 1
ATOM 1067 C C . ALA A 1 140 ? -4.349 -5.641 24.345 1.00 92.31 140 ALA A C 1
ATOM 1069 O O . ALA A 1 140 ? -5.127 -6.408 24.912 1.00 92.31 140 ALA A O 1
ATOM 1070 N N . VAL A 1 141 ? -3.054 -5.579 24.676 1.00 94.12 141 VAL A N 1
ATOM 1071 C CA . VAL A 1 141 ? -2.430 -6.482 25.661 1.00 94.12 141 VAL A CA 1
ATOM 1072 C C . VAL A 1 141 ? -3.070 -6.351 27.045 1.00 94.12 141 VAL A C 1
ATOM 1074 O O . VAL A 1 141 ? -3.333 -7.357 27.700 1.00 94.12 141 VAL A O 1
ATOM 1077 N N . ARG A 1 142 ? -3.332 -5.125 27.510 1.00 94.06 142 ARG A N 1
ATOM 1078 C CA . ARG A 1 142 ? -3.884 -4.883 28.855 1.00 94.06 142 ARG A CA 1
ATOM 1079 C C . ARG A 1 142 ? -5.350 -5.277 28.992 1.00 94.06 142 ARG A C 1
ATOM 1081 O O . ARG A 1 142 ? -5.772 -5.654 30.080 1.00 94.06 142 ARG A O 1
ATOM 1088 N N . THR A 1 143 ? -6.123 -5.141 27.920 1.00 92.31 143 THR A N 1
ATOM 1089 C CA . THR A 1 143 ? -7.581 -5.341 27.943 1.00 92.31 143 THR A CA 1
ATOM 1090 C C . THR A 1 143 ? -8.017 -6.690 27.376 1.00 92.31 143 THR A C 1
ATOM 1092 O O . THR A 1 143 ? -9.172 -7.068 27.543 1.00 92.31 143 THR A O 1
ATOM 1095 N N . GLY A 1 144 ? -7.117 -7.418 26.709 1.00 93.06 144 GLY A N 1
ATOM 1096 C CA . GLY A 1 144 ? -7.452 -8.633 25.968 1.00 93.06 144 GLY A CA 1
ATOM 1097 C C . GLY A 1 144 ? -8.216 -8.368 24.664 1.00 93.06 144 GLY A C 1
ATOM 1098 O O . GLY A 1 144 ? -8.840 -9.285 24.135 1.00 93.06 144 GLY A O 1
ATOM 1099 N N . SER A 1 145 ? -8.204 -7.130 24.159 1.00 90.31 145 SER A N 1
ATOM 1100 C CA . SER A 1 145 ? -8.797 -6.772 22.864 1.00 90.31 145 SER A CA 1
ATOM 1101 C C . SER A 1 145 ? -7.826 -7.026 21.699 1.00 90.31 145 SER A C 1
ATOM 1103 O O . SER A 1 145 ? -6.683 -7.437 21.898 1.00 90.31 145 SER A O 1
ATOM 1105 N N . SER A 1 146 ? -8.291 -6.833 20.461 1.00 89.81 146 SER A N 1
ATOM 1106 C CA . SER A 1 146 ? -7.443 -6.893 19.261 1.00 89.81 146 SER A CA 1
ATOM 1107 C C . SER A 1 146 ? -6.889 -5.510 18.926 1.00 89.81 146 SER A C 1
ATOM 1109 O O . SER A 1 146 ? -7.611 -4.524 19.039 1.00 89.81 146 SER A O 1
ATOM 1111 N N . TYR A 1 147 ? -5.640 -5.460 18.470 1.00 92.56 147 TYR A N 1
ATOM 1112 C CA . TYR A 1 147 ? -5.016 -4.261 17.906 1.00 92.56 147 TYR A CA 1
ATOM 1113 C C . TYR A 1 147 ? -5.133 -4.274 16.376 1.00 92.56 147 TYR A C 1
ATOM 1115 O O . TYR A 1 147 ? -5.382 -5.324 15.777 1.00 92.56 147 TYR A O 1
ATOM 1123 N N . VAL A 1 148 ? -4.951 -3.127 15.724 1.00 91.81 148 VAL A N 1
ATOM 1124 C CA . VAL A 1 148 ? -5.151 -2.982 14.274 1.00 91.81 148 VAL A CA 1
ATOM 1125 C C . VAL A 1 148 ? -4.026 -3.646 13.479 1.00 91.81 148 VAL A C 1
ATOM 1127 O O . VAL A 1 148 ? -4.286 -4.413 12.549 1.00 91.81 148 VAL A O 1
ATOM 1130 N N . GLY A 1 149 ? -2.772 -3.381 13.854 1.00 91.50 149 GLY A N 1
ATOM 1131 C CA . GLY A 1 149 ? -1.555 -3.789 13.135 1.00 91.50 149 GLY A CA 1
ATOM 1132 C C . GLY A 1 149 ? -1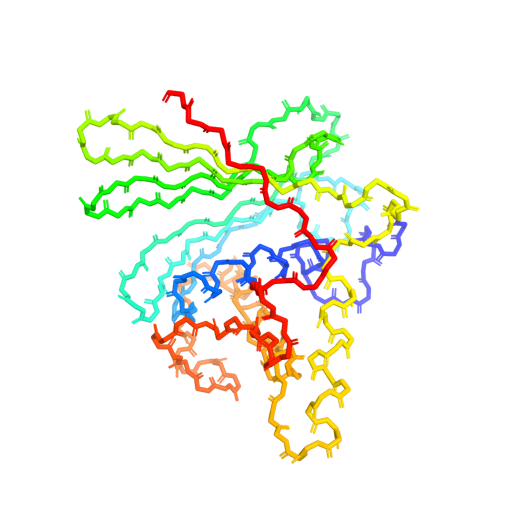.185 -5.275 13.235 1.00 91.50 149 GLY A C 1
ATOM 1133 O O . GLY A 1 149 ? -0.021 -5.610 13.443 1.00 91.50 149 GLY A O 1
ATOM 1134 N N . THR A 1 150 ? -2.154 -6.188 13.139 1.00 93.38 150 THR A N 1
ATOM 1135 C CA . THR A 1 150 ? -1.915 -7.633 13.300 1.00 93.38 150 THR A CA 1
ATOM 1136 C C . THR A 1 150 ? -0.970 -8.213 12.243 1.00 93.38 150 THR A C 1
ATOM 1138 O O . THR A 1 150 ? -0.851 -7.702 11.128 1.00 93.38 150 THR A O 1
ATOM 1141 N N . VAL A 1 151 ? -0.356 -9.362 12.551 1.00 93.69 151 VAL A N 1
ATOM 1142 C CA . VAL A 1 151 ? 0.436 -10.137 11.573 1.00 93.69 151 VAL A CA 1
ATOM 1143 C C . VAL A 1 151 ? -0.383 -10.447 10.316 1.00 93.69 151 VAL A C 1
ATOM 1145 O O . VAL A 1 151 ? 0.128 -10.322 9.205 1.00 93.69 151 VAL A O 1
ATOM 1148 N N . SER A 1 152 ? -1.665 -10.787 10.478 1.00 93.62 152 SER A N 1
ATOM 1149 C CA . SER A 1 152 ? -2.583 -11.026 9.363 1.00 93.62 152 SER A CA 1
ATOM 1150 C C . SER A 1 152 ? -2.731 -9.797 8.463 1.00 93.62 152 SER A C 1
ATOM 1152 O O . SER A 1 152 ? -2.701 -9.937 7.243 1.00 93.62 152 SER A O 1
ATOM 1154 N N . GLN A 1 153 ? -2.815 -8.588 9.033 1.00 93.62 153 GLN A N 1
ATOM 1155 C CA . GLN A 1 153 ? -2.855 -7.355 8.238 1.00 93.62 153 GLN A CA 1
ATOM 1156 C C . GLN A 1 153 ? -1.563 -7.137 7.450 1.00 93.62 153 GLN A C 1
ATOM 1158 O O . GLN A 1 153 ? -1.622 -6.789 6.270 1.00 93.62 153 GLN A O 1
ATOM 1163 N N . SER A 1 154 ? -0.406 -7.403 8.058 1.00 93.44 154 SER A N 1
ATOM 1164 C CA . SER A 1 154 ? 0.888 -7.325 7.374 1.00 93.44 154 SER A CA 1
ATOM 1165 C C . SER A 1 154 ? 0.985 -8.315 6.213 1.00 93.44 154 SER A C 1
ATOM 1167 O O . SER A 1 154 ? 1.372 -7.923 5.114 1.00 93.44 154 SER A O 1
ATOM 1169 N N . VAL A 1 155 ? 0.560 -9.568 6.410 1.00 95.31 155 VAL A N 1
ATOM 1170 C CA . VAL A 1 155 ? 0.494 -10.570 5.333 1.00 95.31 155 VAL A CA 1
ATOM 1171 C C . VAL A 1 155 ? -0.405 -10.080 4.199 1.00 95.31 155 VAL A C 1
ATOM 1173 O O . VAL A 1 155 ? 0.004 -10.099 3.040 1.00 95.31 155 VAL A O 1
ATOM 1176 N N . MET A 1 156 ? -1.589 -9.563 4.521 1.00 95.62 156 MET A N 1
ATOM 1177 C CA . MET A 1 156 ? -2.529 -9.065 3.517 1.00 95.62 156 MET A CA 1
ATOM 1178 C C . MET A 1 156 ? -2.035 -7.823 2.761 1.00 95.62 156 MET A C 1
ATOM 1180 O O . MET A 1 156 ? -2.419 -7.621 1.612 1.00 95.62 156 MET A O 1
ATOM 1184 N N . ASN A 1 157 ? -1.136 -7.019 3.338 1.00 96.38 157 ASN A N 1
ATOM 1185 C CA . ASN A 1 157 ? -0.461 -5.941 2.605 1.00 96.38 157 ASN A CA 1
ATOM 1186 C C . ASN A 1 157 ? 0.593 -6.471 1.619 1.00 96.38 157 ASN A C 1
ATOM 1188 O O . ASN A 1 157 ? 0.823 -5.869 0.572 1.00 96.38 157 ASN A O 1
ATOM 1192 N N . MET A 1 158 ? 1.245 -7.590 1.944 1.00 97.25 158 MET A N 1
ATOM 1193 C CA . MET A 1 158 ? 2.287 -8.195 1.107 1.00 97.25 158 MET A CA 1
ATOM 1194 C C . MET A 1 158 ? 1.708 -8.966 -0.081 1.00 97.25 158 MET A C 1
ATOM 1196 O O . MET A 1 158 ? 2.294 -8.953 -1.165 1.00 97.25 158 MET A O 1
ATOM 1200 N N . VAL A 1 159 ? 0.576 -9.649 0.117 1.00 97.50 159 VAL A N 1
ATOM 1201 C CA . VAL A 1 159 ? -0.017 -10.571 -0.867 1.00 97.50 159 VAL A CA 1
ATOM 1202 C C . VAL A 1 159 ? -0.225 -9.921 -2.243 1.00 97.50 159 VAL A C 1
ATOM 1204 O O . VAL A 1 159 ? 0.263 -10.500 -3.214 1.00 97.50 159 VAL A O 1
ATOM 1207 N N . PRO A 1 160 ? -0.831 -8.723 -2.379 1.00 97.94 160 PRO A N 1
ATOM 1208 C CA . PRO A 1 160 ? -1.036 -8.105 -3.691 1.00 97.94 160 PRO A CA 1
ATOM 1209 C C . PRO A 1 160 ? 0.270 -7.795 -4.429 1.00 97.94 160 PRO A C 1
ATOM 1211 O O . PRO A 1 160 ? 0.328 -7.899 -5.651 1.00 97.94 160 PRO A O 1
ATOM 1214 N N . LEU A 1 161 ? 1.335 -7.457 -3.698 1.00 98.00 161 LEU A N 1
ATOM 1215 C CA . LEU A 1 161 ? 2.644 -7.167 -4.283 1.00 98.00 161 LEU A CA 1
ATOM 1216 C C . LEU A 1 161 ? 3.323 -8.450 -4.759 1.00 98.00 161 LEU A C 1
ATOM 1218 O O . LEU A 1 161 ? 3.801 -8.515 -5.886 1.00 98.00 161 LEU A O 1
ATOM 1222 N N . LEU A 1 162 ? 3.333 -9.490 -3.922 1.00 97.69 162 LEU A N 1
ATOM 1223 C CA . LEU A 1 162 ? 3.951 -10.772 -4.263 1.00 97.69 162 LEU A CA 1
ATOM 1224 C C . LEU A 1 162 ? 3.222 -11.456 -5.423 1.00 97.69 162 LEU A C 1
ATOM 1226 O O . LEU A 1 162 ? 3.861 -11.876 -6.382 1.00 97.69 162 LEU A O 1
ATOM 1230 N N . ARG A 1 163 ? 1.888 -11.492 -5.376 1.00 98.06 163 ARG A N 1
ATOM 1231 C CA . ARG A 1 163 ? 1.047 -12.053 -6.443 1.00 98.06 163 ARG A CA 1
ATOM 1232 C C . ARG A 1 163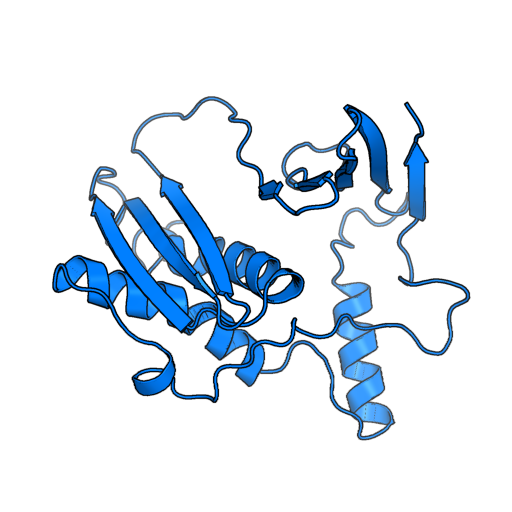 ? 1.053 -11.190 -7.697 1.00 98.06 163 ARG A C 1
ATOM 1234 O O . ARG A 1 163 ? 0.921 -11.701 -8.799 1.00 98.06 163 ARG A O 1
ATOM 1241 N N . GLY A 1 164 ? 1.269 -9.889 -7.548 1.00 98.25 164 GLY A N 1
ATOM 1242 C CA . GLY A 1 164 ? 1.502 -8.991 -8.666 1.00 98.25 164 GLY A CA 1
ATOM 1243 C C . GLY A 1 164 ? 2.799 -9.296 -9.426 1.00 98.25 164 GLY A C 1
ATOM 1244 O O . GLY A 1 164 ? 2.840 -9.156 -10.645 1.00 98.25 164 GLY A O 1
ATOM 1245 N N . LEU A 1 165 ? 3.845 -9.761 -8.732 1.00 97.62 165 LEU A N 1
ATOM 1246 C CA . LEU A 1 165 ? 5.065 -10.259 -9.379 1.00 97.62 165 LEU A CA 1
ATOM 1247 C C . LEU A 1 165 ? 4.805 -11.595 -10.084 1.00 97.62 165 LEU A C 1
ATOM 1249 O O . LEU A 1 165 ? 5.244 -11.766 -11.216 1.00 97.62 165 LEU A O 1
ATOM 1253 N N . ASP A 1 166 ? 4.038 -12.497 -9.458 1.00 97.75 166 ASP A N 1
ATOM 1254 C CA . ASP A 1 166 ? 3.612 -13.761 -10.086 1.00 97.75 166 ASP A CA 1
ATOM 1255 C C . ASP A 1 166 ? 2.803 -13.484 -11.376 1.00 97.75 166 ASP A C 1
ATOM 1257 O O . ASP A 1 166 ? 3.009 -14.108 -12.419 1.00 97.75 166 ASP A O 1
ATOM 1261 N N . SER A 1 167 ? 1.920 -12.482 -11.334 1.00 98.44 167 SER A N 1
ATOM 1262 C CA . SER A 1 167 ? 1.170 -11.984 -12.490 1.00 98.44 167 SER A CA 1
ATOM 1263 C C . SER A 1 167 ? 2.093 -11.462 -13.596 1.00 98.44 167 SER A C 1
ATOM 1265 O O . SER A 1 167 ? 1.919 -11.824 -14.757 1.00 98.44 167 SER A O 1
ATOM 1267 N N . ALA A 1 168 ? 3.115 -10.672 -13.255 1.00 98.00 168 ALA A N 1
ATOM 1268 C CA . ALA A 1 168 ? 4.059 -10.140 -14.237 1.00 98.00 168 ALA A CA 1
ATOM 1269 C C . ALA A 1 168 ? 4.913 -11.233 -14.907 1.00 98.00 168 ALA A C 1
ATOM 1271 O O . ALA A 1 168 ? 5.237 -11.124 -16.088 1.00 98.00 168 ALA A O 1
ATOM 1272 N N . GLU A 1 169 ? 5.265 -12.291 -14.172 1.00 96.44 169 GLU A N 1
ATOM 1273 C CA . GLU A 1 169 ? 6.018 -13.440 -14.695 1.00 96.44 169 GLU A CA 1
ATOM 1274 C C . GLU A 1 169 ? 5.174 -14.317 -15.632 1.00 96.44 169 GLU A C 1
ATOM 1276 O O . GLU A 1 169 ? 5.693 -14.876 -16.598 1.00 96.44 169 GLU A O 1
ATOM 1281 N N . THR A 1 170 ? 3.873 -14.434 -15.360 1.00 96.88 170 THR A N 1
ATOM 1282 C CA . THR A 1 170 ? 2.946 -15.278 -16.134 1.00 96.88 170 THR A CA 1
ATOM 1283 C C . THR A 1 170 ? 2.217 -14.526 -17.249 1.00 96.88 170 THR A C 1
ATOM 1285 O O . THR A 1 170 ? 1.690 -15.154 -18.166 1.00 96.88 170 THR A O 1
ATOM 1288 N N . GLY A 1 171 ? 2.183 -13.191 -17.190 1.00 94.44 171 GLY A N 1
ATOM 1289 C CA . GLY A 1 171 ? 1.440 -12.327 -18.110 1.00 94.44 171 GLY A CA 1
ATOM 1290 C C . GLY A 1 171 ? -0.083 -12.369 -17.930 1.00 94.44 171 GLY A C 1
ATOM 1291 O O . GLY A 1 171 ? -0.805 -11.887 -18.801 1.00 94.44 171 GLY A O 1
ATOM 1292 N N . GLY A 1 172 ? -0.580 -12.974 -16.845 1.00 95.00 172 GLY A N 1
ATOM 1293 C CA . GLY A 1 172 ? -2.007 -13.149 -16.565 1.00 95.00 172 GLY A CA 1
ATOM 1294 C C . GLY A 1 172 ? -2.476 -12.376 -15.334 1.00 95.00 172 GLY A C 1
ATOM 1295 O O . GLY A 1 172 ? -1.668 -11.913 -14.534 1.00 95.00 172 GLY A O 1
ATOM 1296 N N . GLU A 1 173 ? -3.791 -12.243 -15.159 1.00 97.44 173 GLU A N 1
ATOM 1297 C CA . GLU A 1 173 ? -4.355 -11.777 -13.886 1.00 97.44 173 GLU A CA 1
ATOM 1298 C C . GLU A 1 173 ? -4.260 -12.860 -12.803 1.00 97.44 173 GLU A C 1
ATOM 1300 O O . GLU A 1 173 ? -4.326 -14.052 -13.099 1.00 97.44 173 GLU A O 1
ATOM 1305 N N . VAL A 1 174 ? -4.147 -12.437 -11.544 1.00 98.31 174 VAL A N 1
ATOM 1306 C CA . VAL A 1 174 ? -4.202 -13.325 -10.375 1.00 98.31 174 VAL A CA 1
ATOM 1307 C C . VAL A 1 174 ? -5.390 -12.926 -9.503 1.00 98.31 174 VAL A C 1
ATOM 1309 O O . VAL A 1 174 ? -5.502 -11.762 -9.100 1.00 98.31 174 VAL A O 1
ATOM 1312 N N . ASP A 1 175 ? -6.281 -13.882 -9.216 1.00 98.00 175 ASP A N 1
ATOM 1313 C CA . ASP A 1 175 ? -7.431 -13.685 -8.328 1.00 98.00 175 ASP A CA 1
ATOM 1314 C C . ASP A 1 175 ? -7.048 -14.025 -6.884 1.00 98.00 175 ASP A C 1
ATOM 1316 O O . ASP A 1 175 ? -6.801 -15.170 -6.510 1.00 98.00 175 ASP A O 1
ATOM 1320 N N . LEU A 1 176 ? -7.001 -13.002 -6.039 1.00 97.69 176 LEU A N 1
ATOM 1321 C CA . LEU A 1 176 ? -6.625 -13.142 -4.638 1.00 97.69 176 LEU A CA 1
ATOM 1322 C C . LEU A 1 176 ? -7.742 -13.757 -3.797 1.00 97.69 176 LEU A C 1
ATOM 1324 O O . LEU A 1 176 ? -7.476 -14.193 -2.684 1.00 97.69 176 LEU A O 1
ATOM 1328 N N . ARG A 1 177 ? -8.973 -13.864 -4.309 1.00 94.88 177 ARG A N 1
ATOM 1329 C CA . ARG A 1 177 ? -10.039 -14.599 -3.611 1.00 94.88 177 ARG A CA 1
ATOM 1330 C C . ARG A 1 177 ? -9.755 -16.099 -3.552 1.00 94.88 177 ARG A C 1
ATOM 1332 O O . ARG A 1 177 ? -10.262 -16.763 -2.655 1.00 94.88 177 ARG A O 1
ATOM 1339 N N . THR A 1 178 ? -8.969 -16.623 -4.494 1.00 93.94 178 THR A N 1
ATOM 1340 C CA . THR A 1 178 ? -8.550 -18.032 -4.522 1.00 93.94 178 THR A CA 1
ATOM 1341 C C . THR A 1 178 ? -7.107 -18.224 -4.066 1.00 93.94 178 THR A C 1
ATOM 1343 O O . THR A 1 178 ? -6.793 -19.264 -3.494 1.00 93.94 178 THR A O 1
ATOM 1346 N N . ASP A 1 179 ? -6.248 -17.219 -4.270 1.00 90.31 179 ASP A N 1
ATOM 1347 C CA . ASP A 1 179 ? -4.791 -17.373 -4.133 1.00 90.31 179 ASP A CA 1
ATOM 1348 C C . ASP A 1 179 ? -4.192 -16.636 -2.917 1.00 90.31 179 ASP A C 1
ATOM 1350 O O . ASP A 1 179 ? -2.963 -16.616 -2.726 1.00 90.31 179 ASP A O 1
ATOM 1354 N N . SER A 1 180 ? -5.047 -16.018 -2.092 1.00 90.62 180 SER A N 1
ATOM 1355 C CA . SER A 1 180 ? -4.677 -15.415 -0.808 1.00 90.62 180 SER A CA 1
ATOM 1356 C C . SER A 1 180 ? -4.663 -16.458 0.319 1.00 90.62 180 SER A C 1
ATOM 1358 O O . SER A 1 180 ? -5.549 -17.308 0.389 1.00 90.62 180 SER A O 1
ATOM 1360 N N . PRO A 1 181 ? -3.698 -16.385 1.256 1.00 90.69 181 PRO A N 1
ATOM 1361 C CA . PRO A 1 181 ? -3.682 -17.232 2.450 1.00 90.69 181 PRO A CA 1
ATOM 1362 C C . PRO A 1 181 ? -4.758 -16.860 3.486 1.00 90.69 181 PRO A C 1
ATOM 1364 O O . PRO A 1 181 ? -4.938 -17.591 4.458 1.00 90.69 181 PRO A O 1
ATOM 1367 N N . LEU A 1 182 ? -5.421 -15.711 3.327 1.00 91.75 182 LEU A N 1
ATOM 1368 C CA . LEU A 1 182 ? -6.432 -15.183 4.242 1.00 91.75 182 LEU A CA 1
ATOM 1369 C C . LEU A 1 182 ? -7.645 -14.671 3.456 1.00 91.75 182 LEU A C 1
ATOM 1371 O O . LEU A 1 182 ? -7.532 -14.320 2.280 1.00 91.75 182 LEU A O 1
ATOM 1375 N N . GLU A 1 183 ? -8.796 -14.621 4.123 1.00 93.88 183 GLU A N 1
ATOM 1376 C CA . GLU A 1 183 ? -10.055 -14.161 3.537 1.00 93.88 183 GLU A CA 1
ATOM 1377 C C . GLU A 1 183 ? -9.963 -12.704 3.058 1.00 93.88 183 GLU A C 1
ATOM 1379 O O . GLU A 1 183 ? -9.436 -11.839 3.755 1.00 93.88 183 GLU A O 1
ATOM 1384 N N . ILE A 1 184 ? -10.494 -12.452 1.859 1.00 94.94 184 ILE A N 1
ATOM 1385 C CA . ILE A 1 184 ? -10.576 -11.124 1.249 1.00 94.94 184 ILE A CA 1
ATOM 1386 C C . ILE A 1 184 ? -11.829 -10.408 1.760 1.00 94.94 184 ILE A C 1
ATOM 1388 O O . ILE A 1 184 ? -12.946 -10.880 1.552 1.00 94.94 184 ILE A O 1
ATOM 1392 N N . SER A 1 185 ? -11.653 -9.229 2.349 1.00 91.62 185 SER A N 1
ATOM 1393 C CA . SER A 1 185 ? -12.733 -8.391 2.867 1.00 91.62 185 SER A CA 1
ATOM 1394 C C . SER A 1 185 ? -12.988 -7.161 1.993 1.00 91.62 185 SER A C 1
ATOM 1396 O O . SER A 1 185 ? -12.068 -6.440 1.608 1.00 91.62 185 SER A O 1
ATOM 1398 N N . ALA A 1 186 ? -14.262 -6.860 1.729 1.00 91.56 186 ALA A N 1
ATOM 1399 C CA . ALA A 1 186 ? -14.661 -5.585 1.125 1.00 91.56 186 ALA A CA 1
ATOM 1400 C C . ALA A 1 186 ? -14.578 -4.405 2.109 1.00 91.56 186 ALA A C 1
ATOM 1402 O O . ALA A 1 186 ? -14.544 -3.253 1.680 1.00 91.56 186 ALA A O 1
ATOM 1403 N N . SER A 1 187 ? -14.544 -4.680 3.415 1.00 90.12 187 SER A N 1
ATOM 1404 C CA . SER A 1 187 ? -14.432 -3.652 4.449 1.00 90.12 187 SER A CA 1
ATOM 1405 C C . SER A 1 187 ? -13.022 -3.072 4.490 1.00 90.12 187 SER A C 1
ATOM 1407 O O . SER A 1 187 ? -12.038 -3.808 4.412 1.00 90.12 187 SER A O 1
ATOM 1409 N N . SER A 1 188 ? -12.931 -1.759 4.690 1.00 85.19 188 SER A N 1
ATOM 1410 C CA . SER A 1 188 ? -11.678 -1.075 5.005 1.00 85.19 188 SER A CA 1
ATOM 1411 C C . SER A 1 188 ? -11.024 -1.645 6.264 1.00 85.19 188 SER A C 1
ATOM 1413 O O . SER A 1 188 ? -11.712 -2.075 7.197 1.00 85.19 188 SER A O 1
ATOM 1415 N N . VAL A 1 189 ? -9.692 -1.587 6.328 1.00 87.88 189 VAL A N 1
ATOM 1416 C CA . VAL A 1 189 ? -8.967 -1.866 7.578 1.00 87.88 189 VAL A CA 1
ATOM 1417 C C . VAL A 1 189 ? -9.434 -0.862 8.646 1.00 87.88 189 VAL A C 1
ATOM 1419 O O . VAL A 1 189 ? -9.550 0.325 8.344 1.00 87.88 189 VAL A O 1
ATOM 1422 N N . PRO A 1 190 ? -9.750 -1.293 9.879 1.00 85.62 190 PRO A N 1
ATOM 1423 C CA . PRO A 1 190 ? -10.187 -0.370 10.921 1.00 85.62 190 PRO A CA 1
ATOM 1424 C C . PRO A 1 190 ? -9.067 0.605 11.303 1.00 85.62 190 PRO A C 1
ATOM 1426 O O . PRO A 1 190 ? -7.905 0.217 11.396 1.00 85.62 190 PRO A O 1
ATOM 1429 N N . LEU A 1 191 ? -9.422 1.864 11.571 1.00 84.19 191 LEU A N 1
ATOM 1430 C CA . LEU A 1 191 ? -8.519 2.825 12.202 1.00 84.19 191 LEU A CA 1
ATOM 1431 C C . LEU A 1 191 ? -8.545 2.611 13.720 1.00 84.19 191 LEU A C 1
ATOM 1433 O O . LEU A 1 191 ? -9.617 2.434 14.301 1.00 84.19 191 LEU A O 1
ATOM 1437 N N . TRP A 1 192 ? -7.383 2.658 14.370 1.00 83.38 192 TRP A N 1
ATOM 1438 C CA . TRP A 1 192 ? -7.343 2.689 15.828 1.00 83.38 192 TRP A CA 1
ATOM 1439 C C . TRP A 1 192 ? -7.854 4.039 16.335 1.00 83.38 192 TRP A C 1
ATOM 1441 O O . TRP A 1 192 ? -7.444 5.087 15.835 1.00 83.38 192 TRP A O 1
ATOM 1451 N N . VAL A 1 193 ? -8.732 4.006 17.338 1.00 76.50 193 VAL A N 1
ATOM 1452 C CA . VAL A 1 193 ? -9.265 5.201 17.998 1.00 76.50 193 VAL A CA 1
ATOM 1453 C C . VAL A 1 193 ? -8.994 5.076 19.501 1.00 76.50 193 VAL A C 1
ATOM 1455 O O . VAL A 1 193 ? -9.490 4.129 20.121 1.00 76.50 193 VAL A O 1
ATOM 1458 N N . PRO A 1 194 ? -8.221 5.993 20.109 1.00 69.06 194 PRO A N 1
ATOM 1459 C CA . PRO A 1 194 ? -7.958 5.951 21.538 1.00 69.06 194 PRO A CA 1
ATOM 1460 C C . PRO A 1 194 ? -9.245 6.147 22.351 1.00 69.06 194 PRO A C 1
ATOM 1462 O O . PRO A 1 194 ? -10.033 7.054 22.100 1.00 69.06 194 PRO A O 1
ATOM 1465 N N . THR A 1 195 ? -9.448 5.317 23.375 1.00 66.06 195 THR A N 1
ATOM 1466 C CA . THR A 1 195 ? -10.653 5.352 24.227 1.00 66.06 195 THR A CA 1
ATOM 1467 C C . THR A 1 195 ? -10.623 6.440 25.305 1.00 66.06 195 THR A C 1
ATOM 1469 O O . THR A 1 195 ? -11.617 6.633 25.998 1.00 66.06 195 THR A O 1
ATOM 1472 N N . THR A 1 196 ? -9.481 7.104 25.510 1.00 57.94 196 THR A N 1
ATOM 1473 C CA . THR A 1 196 ? -9.233 7.990 26.665 1.00 57.94 196 THR A CA 1
ATOM 1474 C C . THR A 1 196 ? -8.807 9.407 26.293 1.00 57.94 196 THR A C 1
ATOM 1476 O O . THR A 1 196 ? -8.394 10.154 27.175 1.00 57.94 196 THR A O 1
ATOM 1479 N N . THR A 1 197 ? -8.845 9.783 25.016 1.00 51.97 197 THR A N 1
ATOM 1480 C CA . THR A 1 197 ? -8.455 11.127 24.571 1.00 51.97 197 THR A CA 1
ATOM 1481 C C . THR A 1 197 ? -9.650 11.867 23.995 1.00 51.97 197 THR A C 1
ATOM 1483 O O . THR A 1 197 ? -10.431 11.286 23.245 1.00 51.97 197 THR A O 1
ATOM 1486 N N . ASP A 1 198 ? -9.753 13.165 24.288 1.00 53.59 198 ASP A N 1
ATOM 1487 C CA . ASP A 1 198 ? -10.682 14.099 23.636 1.00 53.59 198 ASP A CA 1
ATOM 1488 C C . ASP A 1 198 ? -10.241 14.380 22.176 1.00 53.59 198 ASP A C 1
ATOM 1490 O O . ASP A 1 198 ? -10.024 15.522 21.776 1.00 53.59 198 ASP A O 1
ATOM 1494 N N . GLY A 1 199 ? -10.024 13.329 21.374 1.00 55.16 199 GLY A N 1
ATOM 1495 C CA . GLY A 1 199 ? -9.510 13.417 20.005 1.00 55.16 199 GLY A CA 1
ATOM 1496 C C . GLY A 1 199 ? -9.120 12.066 19.388 1.00 55.16 199 GLY A C 1
ATOM 1497 O O . GLY A 1 199 ? -8.929 11.079 20.096 1.00 55.16 199 GLY A O 1
ATOM 1498 N N . LEU A 1 200 ? -8.993 12.039 18.053 1.00 55.22 200 LEU A N 1
ATOM 1499 C CA . LEU A 1 200 ? -8.708 10.841 17.239 1.00 55.22 200 LEU A CA 1
ATOM 1500 C C . LEU A 1 200 ? -7.263 10.321 17.354 1.00 55.22 200 LEU A C 1
ATOM 1502 O O . LEU A 1 200 ? -7.028 9.146 17.092 1.00 55.22 200 LEU A O 1
ATOM 1506 N N . PHE A 1 201 ? -6.300 11.166 17.733 1.00 60.31 201 PHE A N 1
ATOM 1507 C CA . PHE A 1 201 ? -4.882 10.804 17.797 1.00 60.31 201 PHE A CA 1
ATOM 1508 C C . PHE A 1 201 ? -4.219 11.442 19.018 1.00 60.31 201 PHE A C 1
ATOM 1510 O O . PHE A 1 201 ? -4.323 12.651 19.222 1.00 60.31 201 PHE A O 1
ATOM 1517 N N . HIS A 1 202 ? -3.506 10.648 19.819 1.00 57.44 202 HIS A N 1
ATOM 1518 C CA . HIS A 1 202 ? -2.682 11.188 20.895 1.00 57.44 202 HIS A CA 1
ATOM 1519 C C . HIS A 1 202 ? -1.412 11.800 20.285 1.00 57.44 202 HIS A C 1
ATOM 1521 O O . HIS A 1 202 ? -0.738 11.150 19.489 1.00 57.44 202 HIS A O 1
ATOM 1527 N N . GLY A 1 203 ? -1.084 13.045 20.643 1.00 55.28 203 GLY A N 1
ATOM 1528 C CA . GLY A 1 203 ? 0.166 13.697 20.225 1.00 55.28 203 GLY A CA 1
ATOM 1529 C C . GLY A 1 203 ? 0.215 14.219 18.781 1.00 55.28 203 GLY A C 1
ATOM 1530 O O . GLY A 1 203 ? 1.291 14.606 18.331 1.00 55.28 203 GLY A O 1
ATOM 1531 N N . LEU A 1 204 ? -0.910 14.262 18.054 1.00 54.97 204 LEU A N 1
ATOM 1532 C CA . LEU A 1 204 ? -0.986 14.895 16.730 1.00 54.97 204 LEU A CA 1
ATOM 1533 C C . LEU A 1 204 ? -1.898 16.122 16.771 1.00 54.97 204 LEU A C 1
ATOM 1535 O O . LEU A 1 204 ? -3.084 16.007 17.075 1.00 54.97 204 LEU A O 1
ATOM 1539 N N . ASP A 1 205 ? -1.350 17.274 16.388 1.00 59.34 205 ASP A N 1
ATOM 1540 C CA . ASP A 1 205 ? -2.115 18.505 16.210 1.00 59.34 205 ASP A CA 1
ATOM 1541 C C . ASP A 1 205 ? -2.630 18.568 14.762 1.00 59.34 205 ASP A C 1
ATOM 1543 O O . ASP A 1 205 ? -1.855 18.651 13.800 1.00 59.34 205 ASP A O 1
ATOM 1547 N N . ILE A 1 206 ? -3.953 18.502 14.589 1.00 59.25 206 ILE A N 1
ATOM 1548 C CA . ILE A 1 206 ? -4.593 18.669 13.278 1.00 59.25 206 ILE A CA 1
ATOM 1549 C C . ILE A 1 206 ? -4.784 20.165 13.034 1.00 59.25 206 ILE A C 1
ATOM 1551 O O . ILE A 1 206 ? -5.593 20.814 13.697 1.00 59.25 206 ILE A O 1
ATOM 1555 N N . LEU A 1 207 ? -4.058 20.711 12.059 1.00 57.72 207 LEU A N 1
ATOM 1556 C CA . LEU A 1 207 ? -4.282 22.062 11.560 1.00 57.72 207 LEU A CA 1
ATOM 1557 C C . LEU A 1 207 ? -5.243 21.989 10.367 1.00 57.72 207 LEU A C 1
ATOM 1559 O O . LEU A 1 207 ? -4.890 21.529 9.278 1.00 57.72 207 LEU A O 1
ATOM 1563 N N . GLU A 1 208 ? -6.477 22.445 10.568 1.00 55.69 208 GLU A N 1
ATOM 1564 C CA . GLU A 1 208 ? -7.444 22.635 9.484 1.00 55.69 208 GLU A CA 1
ATOM 1565 C C . GLU A 1 208 ? -7.189 23.993 8.822 1.00 55.69 208 GLU A C 1
ATOM 1567 O O . GLU A 1 208 ? -7.230 25.032 9.481 1.00 55.69 208 GLU A O 1
ATOM 1572 N N . THR A 1 209 ? -6.922 24.000 7.514 1.00 55.66 209 THR A N 1
ATOM 1573 C CA . THR A 1 209 ? -6.862 25.239 6.729 1.00 55.66 209 THR A CA 1
ATOM 1574 C C . THR A 1 209 ? -7.957 25.195 5.674 1.00 55.66 209 THR A C 1
ATOM 1576 O O . THR A 1 209 ? -7.940 24.357 4.775 1.00 55.66 209 THR A O 1
ATOM 1579 N N . ARG A 1 210 ? -8.925 26.108 5.774 1.00 47.91 210 ARG A N 1
ATOM 1580 C CA . ARG A 1 210 ? -9.951 26.290 4.743 1.00 47.91 210 ARG A CA 1
ATOM 1581 C C . ARG A 1 210 ? -9.433 27.282 3.709 1.00 47.91 210 ARG A C 1
ATOM 1583 O O . ARG A 1 210 ? -9.054 28.390 4.084 1.00 47.91 210 ARG A O 1
ATOM 1590 N N . THR A 1 211 ? -9.415 26.882 2.444 1.00 51.88 211 THR A N 1
ATOM 1591 C CA . THR A 1 211 ? -9.067 27.734 1.297 1.00 51.88 211 THR A CA 1
ATOM 1592 C C . THR A 1 211 ? -10.225 27.785 0.330 1.00 51.88 211 THR A C 1
ATOM 1594 O O . THR A 1 211 ? -10.712 26.684 -0.002 1.00 51.88 211 THR A O 1
#

Foldseek 3Di:
DLCQQEPPDPCRPCLVPVLVVLLVCLQPFFFWFKKAKAFDCQAPSHPDTQWIKIWTQAPLRDTDIDIGHHHNDDDDDDQDWDKDDDPQWIKTFGDPPPVAFGWMWTAGPVRFIWIKTKDQFPPDPPPPVVVVQVVQVVCCVVPVHDGQPDPLSSLSSNVNSNVNVVNNVVVHMDGCCPVPPDHGDSDGRDQDADPPDPDRDDRIDMDIDGD

Radius of gyration: 18.59 Å; chains: 1; bounding box: 42×46×47 Å

Sequence (211 aa):
TPWRHQPGYRGGTHLDGGIHMMAAMRLLLGDVAKVHGLVQHANSQMGGPSTFVLNLAFASGTVGNYSAIHPDIVVPPDDTRLRLFGDAGTMTLTPPYVQESRGFDVHDANGYGQSWRVSRHSGDPLDGGYVNEWLDFVTAVRTGSSYVGTVSQSVMNMVPLLRGLDSAETGGEVDLRTDSPLEISASSVPLWVPTTTDGLFHGLDILETRT